Protein AF-A0A3A0EXE9-F1 (afdb_monomer_lite)

Structure (mmCIF, N/CA/C/O backbone):
data_AF-A0A3A0EXE9-F1
#
_entry.id   AF-A0A3A0EXE9-F1
#
loop_
_atom_site.group_PDB
_atom_site.id
_atom_site.type_symbol
_atom_site.label_atom_id
_atom_site.label_alt_id
_atom_site.label_comp_id
_atom_site.label_asym_id
_atom_site.label_entity_id
_atom_site.label_seq_id
_atom_site.pdbx_PDB_ins_code
_atom_site.Cartn_x
_atom_site.Cartn_y
_atom_site.Cartn_z
_atom_site.occupancy
_atom_site.B_iso_or_equiv
_atom_site.auth_seq_id
_atom_site.auth_comp_id
_atom_site.auth_asym_id
_atom_site.auth_atom_id
_atom_site.pdbx_PDB_model_num
ATOM 1 N N . MET A 1 1 ? 0.997 -23.458 -19.034 1.00 40.38 1 MET A N 1
ATOM 2 C CA . MET A 1 1 ? 0.888 -21.983 -18.994 1.00 40.38 1 MET A CA 1
ATOM 3 C C . MET A 1 1 ? 1.939 -21.492 -18.004 1.00 40.38 1 MET A C 1
ATOM 5 O O . MET A 1 1 ? 1.969 -22.035 -16.910 1.00 40.38 1 MET A O 1
ATOM 9 N N . SER A 1 2 ? 2.867 -20.613 -18.393 1.00 47.56 2 SER A N 1
ATOM 10 C CA . SER A 1 2 ? 3.931 -20.122 -17.496 1.00 47.56 2 SER A CA 1
ATOM 11 C C . SER A 1 2 ? 3.588 -18.716 -17.021 1.00 47.56 2 SER A C 1
ATOM 13 O O . SER A 1 2 ? 3.517 -17.821 -17.863 1.00 47.56 2 SER A O 1
ATOM 15 N N . ILE A 1 3 ? 3.400 -18.526 -15.716 1.00 55.25 3 ILE A N 1
ATOM 16 C CA . ILE A 1 3 ? 3.311 -17.189 -15.119 1.00 55.25 3 ILE A CA 1
ATOM 17 C C . ILE A 1 3 ? 4.727 -16.626 -15.053 1.00 55.25 3 ILE A C 1
ATOM 19 O 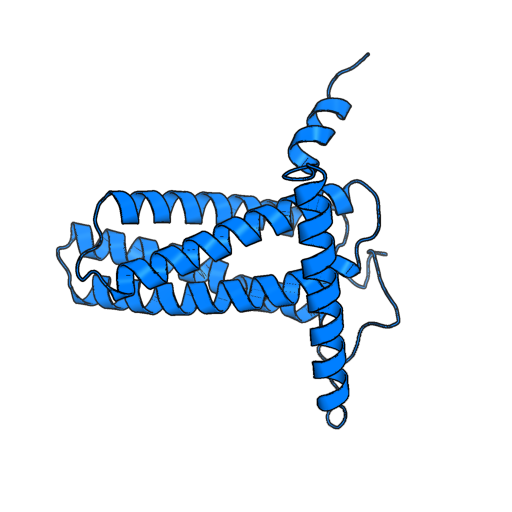O . ILE A 1 3 ? 5.671 -17.340 -14.689 1.00 55.25 3 ILE A O 1
ATOM 23 N N . ARG A 1 4 ? 4.881 -15.367 -15.453 1.00 64.25 4 ARG A N 1
ATOM 24 C CA . ARG A 1 4 ? 6.147 -14.648 -15.329 1.00 64.25 4 ARG A CA 1
ATOM 25 C C . ARG A 1 4 ? 6.123 -13.723 -14.115 1.00 64.25 4 ARG A C 1
ATOM 27 O O . ARG A 1 4 ? 5.045 -13.320 -13.679 1.00 64.25 4 ARG A O 1
ATOM 34 N N . LEU A 1 5 ? 7.289 -13.407 -13.558 1.00 63.41 5 LEU A N 1
ATOM 35 C CA . LEU A 1 5 ? 7.399 -12.577 -12.350 1.00 63.41 5 LEU A CA 1
ATOM 36 C C . LEU A 1 5 ? 6.781 -11.190 -12.544 1.00 63.41 5 LEU A C 1
ATOM 38 O O . LEU A 1 5 ? 6.085 -10.704 -11.654 1.00 63.41 5 LEU A O 1
ATOM 42 N N . GLU A 1 6 ? 6.940 -10.606 -13.731 1.00 64.50 6 GLU A N 1
ATOM 43 C CA . GLU A 1 6 ? 6.371 -9.308 -14.089 1.00 64.50 6 GLU A CA 1
ATOM 44 C C . GLU A 1 6 ? 4.828 -9.307 -14.114 1.00 64.50 6 GLU A C 1
ATOM 46 O O . GLU A 1 6 ? 4.193 -8.289 -13.846 1.00 64.50 6 GLU A O 1
ATOM 51 N N . GLU A 1 7 ? 4.203 -10.466 -14.346 1.00 73.31 7 GLU A N 1
ATOM 52 C CA . GLU A 1 7 ? 2.742 -10.634 -14.359 1.00 73.31 7 GLU A CA 1
ATOM 53 C C . GLU A 1 7 ? 2.168 -10.894 -12.953 1.00 73.31 7 GLU A C 1
ATOM 55 O O . GLU A 1 7 ? 0.962 -10.755 -12.735 1.00 73.31 7 GLU A O 1
ATOM 60 N N . MET A 1 8 ? 3.014 -11.233 -11.970 1.00 78.62 8 MET A N 1
ATOM 61 C CA . MET A 1 8 ? 2.568 -11.472 -10.593 1.00 78.62 8 MET A CA 1
ATOM 62 C C . MET A 1 8 ? 2.152 -10.183 -9.888 1.00 78.62 8 MET A C 1
ATOM 64 O O . MET A 1 8 ? 1.184 -10.194 -9.129 1.00 78.62 8 MET A O 1
ATOM 68 N N . HIS A 1 9 ? 2.855 -9.074 -10.131 1.00 88.50 9 HIS A N 1
ATOM 69 C CA . HIS A 1 9 ? 2.559 -7.812 -9.456 1.00 88.50 9 HIS A CA 1
ATOM 70 C C . HIS A 1 9 ? 1.138 -7.301 -9.763 1.00 88.50 9 HIS A C 1
ATOM 72 O O . HIS A 1 9 ? 0.381 -7.107 -8.809 1.00 88.50 9 HIS A O 1
ATOM 78 N N . PRO A 1 10 ? 0.694 -7.190 -11.036 1.00 85.75 10 PRO A N 1
ATOM 79 C CA . PRO A 1 10 ? -0.686 -6.817 -11.358 1.00 85.75 10 PRO A CA 1
ATOM 80 C C . PRO A 1 10 ? -1.747 -7.739 -10.743 1.00 85.75 10 PRO A C 1
ATOM 82 O O . PRO A 1 10 ? -2.833 -7.277 -10.405 1.00 85.75 10 PRO A O 1
ATOM 85 N N . ALA A 1 11 ? -1.458 -9.028 -10.547 1.00 87.81 11 ALA A N 1
ATOM 86 C CA . ALA A 1 11 ? -2.377 -9.927 -9.851 1.00 87.81 11 ALA A CA 1
ATOM 87 C C . ALA A 1 11 ? -2.429 -9.622 -8.342 1.00 87.81 11 ALA A C 1
ATOM 89 O O . ALA A 1 11 ? -3.508 -9.476 -7.768 1.00 87.81 11 ALA A O 1
ATOM 90 N N . LEU A 1 12 ? -1.265 -9.472 -7.704 1.00 91.00 12 LEU A N 1
ATOM 91 C CA . LEU A 1 12 ? -1.143 -9.327 -6.252 1.00 91.00 12 LEU A CA 1
ATOM 92 C C . LEU A 1 12 ? -1.600 -7.964 -5.725 1.00 91.00 12 LEU A C 1
ATOM 94 O O . LEU A 1 12 ? -2.080 -7.903 -4.594 1.00 91.00 12 LEU A O 1
ATOM 98 N N . VAL A 1 13 ? -1.522 -6.888 -6.517 1.00 93.44 13 VAL A N 1
ATOM 99 C CA . VAL A 1 13 ? -1.974 -5.547 -6.088 1.00 93.44 13 VAL A CA 1
ATOM 100 C C . VAL A 1 13 ? -3.469 -5.476 -5.774 1.00 93.44 13 VAL A C 1
ATOM 102 O O . VAL A 1 13 ? -3.882 -4.622 -4.993 1.00 93.44 13 VAL A O 1
ATOM 105 N N . HIS A 1 14 ? -4.288 -6.391 -6.301 1.00 93.50 14 HIS A N 1
ATOM 106 C CA . HIS A 1 14 ? -5.724 -6.424 -6.005 1.00 93.50 14 HIS A CA 1
ATOM 107 C C . HIS A 1 14 ? -6.006 -6.705 -4.525 1.00 93.50 14 HIS A C 1
ATOM 109 O O . HIS A 1 14 ? -6.986 -6.193 -3.985 1.00 93.50 14 HIS A O 1
ATOM 115 N N . LEU A 1 15 ? -5.134 -7.468 -3.852 1.00 93.81 15 LEU A N 1
ATOM 116 C CA . LEU A 1 15 ? -5.280 -7.778 -2.431 1.00 93.81 15 LEU A CA 1
ATOM 117 C C . LEU A 1 15 ? -5.260 -6.509 -1.564 1.00 93.81 15 LEU A C 1
ATOM 119 O O . LEU A 1 15 ? -6.270 -6.243 -0.912 1.00 93.81 15 LEU A O 1
ATOM 123 N N . PRO A 1 16 ? -4.186 -5.691 -1.546 1.00 95.50 16 PRO A N 1
ATOM 124 C CA . PRO A 1 16 ? -4.186 -4.463 -0.761 1.00 95.50 16 PRO A CA 1
ATOM 125 C C . PRO A 1 16 ? -5.206 -3.438 -1.275 1.00 95.50 16 PRO A C 1
ATOM 127 O O . PRO A 1 16 ? -5.834 -2.781 -0.447 1.00 95.50 16 PRO A O 1
ATOM 130 N N . ILE A 1 17 ? -5.427 -3.334 -2.596 1.00 96.38 17 ILE A N 1
ATOM 131 C CA . ILE A 1 17 ? -6.401 -2.394 -3.185 1.00 96.38 17 ILE A CA 1
ATOM 132 C C . ILE A 1 17 ? -7.823 -2.658 -2.679 1.00 96.38 17 ILE A C 1
ATOM 134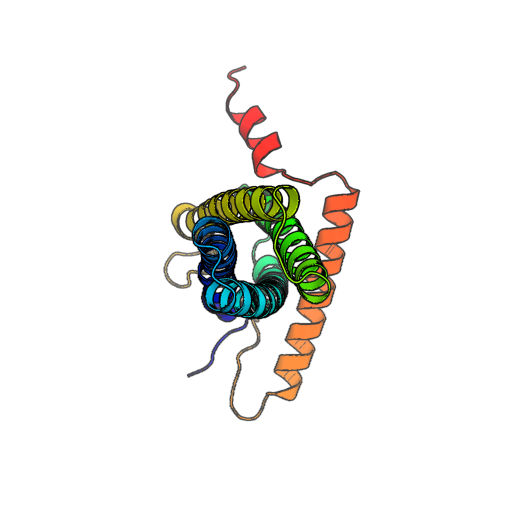 O O . ILE A 1 17 ? -8.540 -1.707 -2.381 1.00 96.38 17 ILE A O 1
ATOM 138 N N . ALA A 1 18 ? -8.232 -3.921 -2.549 1.00 97.31 18 ALA A N 1
ATOM 139 C CA . ALA A 1 18 ? -9.564 -4.262 -2.058 1.00 97.31 18 ALA A CA 1
ATOM 140 C C . ALA A 1 18 ? -9.630 -4.307 -0.523 1.00 97.31 18 ALA A C 1
ATOM 142 O O . ALA A 1 18 ? -10.546 -3.751 0.084 1.00 97.31 18 ALA A O 1
ATOM 143 N N . LEU A 1 19 ? -8.664 -4.970 0.120 1.00 98.00 19 LEU A N 1
ATOM 144 C CA . LEU A 1 19 ? -8.762 -5.303 1.541 1.00 98.00 19 LEU A CA 1
ATOM 145 C C . LEU A 1 19 ? -8.430 -4.136 2.465 1.00 98.00 19 LEU A C 1
ATOM 147 O O . LEU A 1 19 ? -9.009 -4.066 3.545 1.00 98.00 19 LEU A O 1
ATOM 151 N N . LEU A 1 20 ? -7.533 -3.220 2.082 1.00 98.06 20 LEU A N 1
ATOM 152 C CA . LEU A 1 20 ? -7.187 -2.088 2.945 1.00 98.06 20 LEU A CA 1
ATOM 153 C C . LEU A 1 20 ? -8.381 -1.126 3.106 1.00 98.06 20 LEU A C 1
ATOM 155 O O . LEU A 1 20 ? -8.757 -0.863 4.251 1.00 98.06 20 LEU A O 1
ATOM 159 N N . PRO A 1 21 ? -9.054 -0.663 2.029 1.00 98.31 21 PRO A N 1
ATOM 160 C CA . PRO A 1 21 ? -10.268 0.142 2.165 1.00 98.31 21 PRO A CA 1
ATOM 161 C C . PRO A 1 21 ? -11.396 -0.609 2.870 1.00 98.31 21 PRO A C 1
ATOM 163 O O . PRO A 1 21 ? -12.066 -0.031 3.722 1.00 98.31 21 PRO A O 1
ATOM 166 N N . PHE A 1 22 ? -11.575 -1.899 2.567 1.00 98.38 22 PHE A N 1
ATOM 167 C CA . PHE A 1 22 ? -12.580 -2.730 3.227 1.00 98.38 22 PHE A CA 1
ATOM 168 C C . PHE A 1 22 ? -12.346 -2.828 4.741 1.00 98.38 22 PHE A C 1
ATOM 170 O O . PHE A 1 22 ? -13.274 -2.626 5.520 1.00 98.38 22 PHE A O 1
ATOM 177 N N . ALA A 1 23 ? -11.107 -3.078 5.171 1.00 97.81 23 ALA A N 1
ATOM 178 C CA . ALA A 1 23 ? -10.751 -3.165 6.582 1.00 97.81 23 ALA A CA 1
ATOM 179 C C . ALA A 1 23 ? -11.028 -1.852 7.328 1.00 97.81 23 ALA A C 1
ATOM 181 O O . ALA A 1 23 ? -11.629 -1.866 8.402 1.00 97.81 23 ALA A O 1
ATOM 182 N N . VAL A 1 24 ? -10.638 -0.716 6.736 1.00 97.56 24 VAL A N 1
ATOM 183 C CA . VAL A 1 24 ? -10.891 0.616 7.307 1.00 97.56 24 VAL A CA 1
ATOM 184 C C . VAL A 1 24 ? -12.390 0.912 7.366 1.00 97.56 24 VAL A C 1
ATOM 186 O O . VAL A 1 24 ? -12.862 1.414 8.384 1.00 97.56 24 VAL A O 1
ATOM 189 N N . ALA A 1 25 ? -13.151 0.565 6.325 1.00 97.94 25 ALA A N 1
ATOM 190 C CA . ALA A 1 25 ? -14.601 0.746 6.292 1.00 97.94 25 ALA A CA 1
ATOM 191 C C . ALA A 1 25 ? -15.321 -0.119 7.339 1.00 97.94 25 ALA A C 1
ATOM 193 O O . ALA A 1 25 ? -16.228 0.368 8.010 1.00 97.94 25 ALA A O 1
ATOM 194 N N . ALA A 1 26 ? -14.900 -1.373 7.524 1.00 97.69 26 ALA A N 1
ATOM 195 C CA . ALA A 1 26 ? -15.439 -2.254 8.557 1.00 97.69 26 ALA A CA 1
ATOM 196 C C . ALA A 1 26 ? -15.156 -1.713 9.970 1.00 97.69 26 ALA A C 1
ATOM 198 O O . ALA A 1 26 ? -16.070 -1.649 10.790 1.00 97.69 26 ALA A O 1
ATOM 199 N N . ASP A 1 27 ? -13.932 -1.237 10.235 1.00 96.44 27 ASP A N 1
ATOM 200 C CA . ASP A 1 27 ? -13.581 -0.593 11.508 1.00 96.44 27 ASP A CA 1
ATOM 201 C C . ASP A 1 27 ? -14.378 0.711 11.738 1.00 96.44 27 ASP A C 1
ATOM 203 O O . ASP A 1 27 ? -14.831 0.961 12.856 1.00 96.44 27 ASP A O 1
ATOM 207 N N . TRP A 1 28 ? -14.603 1.521 10.693 1.00 96.44 28 TRP A N 1
ATOM 208 C CA . TRP A 1 28 ? -15.461 2.717 10.746 1.00 96.44 28 TRP A CA 1
ATOM 209 C C . TRP A 1 28 ? -16.915 2.368 11.079 1.00 96.44 28 TRP A C 1
ATOM 211 O O . TRP A 1 28 ? -17.504 2.951 11.988 1.00 96.44 28 TRP A O 1
ATOM 221 N N . LEU A 1 29 ? -17.503 1.407 10.363 1.00 97.06 29 LEU A N 1
ATOM 222 C CA . LEU A 1 29 ? -18.889 0.989 10.577 1.00 97.06 29 LEU A CA 1
ATOM 223 C C . LEU A 1 29 ? -19.078 0.344 11.951 1.00 97.06 29 LEU A C 1
ATOM 225 O O . LEU A 1 29 ? -20.057 0.649 12.627 1.00 97.06 29 LEU A O 1
ATOM 229 N N . GLY A 1 30 ? -18.129 -0.485 12.388 1.00 96.12 30 GLY A N 1
ATOM 230 C CA . GLY A 1 30 ? -18.129 -1.059 13.730 1.00 96.12 30 GLY A CA 1
ATOM 231 C C . GLY A 1 30 ? -17.953 -0.005 14.825 1.00 96.12 30 GLY A C 1
ATOM 232 O O . GLY A 1 30 ? -18.498 -0.142 15.917 1.00 96.12 30 GLY A O 1
ATOM 233 N N . ALA A 1 31 ? -17.234 1.092 14.564 1.00 93.56 31 ALA A N 1
ATOM 234 C CA . ALA A 1 31 ? -17.179 2.227 15.485 1.00 93.56 31 ALA A CA 1
ATOM 235 C C . ALA A 1 31 ? -18.536 2.948 15.592 1.00 93.56 31 ALA A C 1
ATOM 237 O O . ALA A 1 31 ? -18.998 3.176 16.704 1.00 93.56 31 ALA A O 1
ATOM 238 N N . ILE A 1 32 ? -19.189 3.245 14.462 1.00 95.69 32 ILE A N 1
ATOM 239 C CA . ILE A 1 32 ? -20.474 3.972 14.412 1.00 95.69 32 ILE A CA 1
ATOM 240 C C . ILE A 1 32 ? -21.626 3.152 15.005 1.00 95.69 32 ILE A C 1
ATOM 242 O O . ILE A 1 32 ? -22.475 3.700 15.700 1.00 95.69 32 ILE A O 1
ATOM 246 N N . ARG A 1 33 ? -21.673 1.849 14.713 1.00 95.50 33 ARG A N 1
ATOM 247 C CA . ARG A 1 33 ? -22.757 0.951 15.147 1.00 95.50 33 ARG A CA 1
ATOM 248 C C . ARG A 1 33 ? -22.527 0.317 16.518 1.00 95.50 33 ARG A C 1
ATOM 250 O O . ARG A 1 33 ? -23.376 -0.437 16.968 1.00 95.50 33 ARG A O 1
ATOM 257 N N . ASP A 1 34 ? -21.384 0.602 17.138 1.00 94.06 34 ASP A N 1
ATOM 258 C CA . ASP A 1 34 ? -20.867 -0.106 18.314 1.00 94.06 34 ASP A CA 1
ATOM 259 C C . ASP A 1 34 ? -20.909 -1.640 18.180 1.00 94.06 34 ASP A C 1
ATOM 261 O O . ASP A 1 34 ? -21.294 -2.363 19.091 1.00 94.06 34 ASP A O 1
ATOM 265 N N . ASP A 1 35 ? -20.507 -2.125 17.005 1.00 96.12 35 ASP A N 1
ATOM 266 C CA . ASP A 1 35 ? -20.578 -3.532 16.615 1.00 96.12 35 ASP A CA 1
ATOM 267 C C . ASP A 1 35 ? -19.182 -4.169 16.680 1.00 96.12 35 ASP A C 1
ATOM 269 O O . ASP A 1 35 ? -18.276 -3.839 15.900 1.00 96.12 35 ASP A O 1
ATOM 273 N N . ASP A 1 36 ? -19.001 -5.075 17.640 1.00 94.19 36 ASP A N 1
ATOM 274 C CA . ASP A 1 36 ? -17.730 -5.756 17.877 1.00 94.19 36 ASP A CA 1
ATOM 275 C C . ASP A 1 36 ? -17.411 -6.831 16.818 1.00 94.19 36 ASP A C 1
ATOM 277 O O . ASP A 1 36 ? -16.230 -7.080 16.552 1.00 94.19 36 ASP A O 1
ATOM 281 N N . GLU A 1 37 ? -18.411 -7.398 16.129 1.00 96.06 37 GLU A N 1
ATOM 282 C CA . GLU A 1 37 ? -18.186 -8.331 15.017 1.00 96.06 37 GLU A CA 1
ATOM 283 C C . GLU A 1 37 ? -17.610 -7.596 13.803 1.00 96.06 37 GLU A C 1
ATOM 285 O O . GLU A 1 37 ? -16.600 -8.024 13.234 1.00 96.06 37 GLU A O 1
ATOM 290 N N . LEU A 1 38 ? -18.167 -6.431 13.453 1.00 95.62 38 LEU A N 1
ATOM 291 C CA . LEU A 1 38 ? -17.625 -5.584 12.382 1.00 95.62 38 LEU A CA 1
ATOM 292 C C . LEU A 1 38 ? -16.181 -5.148 12.674 1.00 95.62 38 LEU A C 1
ATOM 294 O O . LEU A 1 38 ? -15.332 -5.164 11.777 1.00 95.62 38 LEU A O 1
ATOM 298 N N . ARG A 1 39 ? -15.864 -4.829 13.935 1.00 95.00 39 ARG A N 1
ATOM 299 C CA . ARG A 1 39 ? -14.489 -4.516 14.373 1.00 95.00 39 ARG A CA 1
ATOM 300 C C . ARG A 1 39 ? -13.559 -5.729 14.266 1.00 95.00 39 ARG A C 1
ATOM 302 O O . ARG A 1 39 ? -12.381 -5.572 13.930 1.00 95.00 39 ARG A O 1
ATOM 309 N N . ALA A 1 40 ? -14.048 -6.938 14.545 1.00 95.44 40 ALA A N 1
ATOM 310 C CA . ALA A 1 40 ? -13.276 -8.172 14.398 1.00 95.44 40 ALA A CA 1
ATOM 311 C C . ALA A 1 40 ? -12.989 -8.499 12.921 1.00 95.44 40 ALA A C 1
ATOM 313 O O . ALA A 1 40 ? -11.856 -8.862 12.572 1.00 95.44 40 ALA A O 1
ATOM 314 N N . VAL A 1 41 ? -13.976 -8.292 12.042 1.00 96.81 41 VAL A N 1
ATOM 315 C CA . VAL A 1 41 ? -13.815 -8.395 10.584 1.00 96.81 41 VAL A CA 1
ATOM 316 C C . VAL A 1 41 ? -12.785 -7.381 10.091 1.00 96.81 41 VAL A C 1
ATOM 318 O O . VAL A 1 41 ? -11.833 -7.775 9.416 1.00 96.81 41 VAL A O 1
ATOM 321 N N . GLY A 1 42 ? -12.903 -6.108 10.487 1.00 96.69 42 GLY A N 1
ATOM 322 C CA . GLY A 1 42 ? -11.950 -5.052 10.127 1.00 96.69 42 GLY A CA 1
ATOM 323 C C . GLY A 1 42 ? -10.517 -5.379 10.549 1.00 96.69 42 GLY A C 1
ATOM 324 O O . GLY A 1 42 ? -9.588 -5.301 9.742 1.00 96.69 42 GLY A O 1
ATOM 325 N N . ARG A 1 43 ? -10.330 -5.873 11.777 1.00 96.25 43 ARG A N 1
ATOM 326 C CA . ARG A 1 43 ? -9.019 -6.312 12.282 1.00 96.25 43 ARG A CA 1
ATOM 327 C C . ARG A 1 43 ? -8.415 -7.450 11.467 1.00 96.25 43 ARG A C 1
ATOM 329 O O . ARG A 1 43 ? -7.220 -7.420 11.165 1.00 96.25 43 ARG A O 1
ATOM 336 N N . THR A 1 44 ? -9.213 -8.462 11.141 1.00 96.75 44 THR A N 1
ATOM 337 C CA . THR A 1 44 ? -8.743 -9.612 10.359 1.00 96.75 44 THR A CA 1
ATOM 338 C C . THR A 1 44 ? -8.406 -9.181 8.938 1.00 96.75 44 THR A C 1
ATOM 340 O O . THR A 1 44 ? -7.309 -9.464 8.456 1.00 96.75 44 THR A O 1
ATOM 343 N N . ALA A 1 45 ? -9.288 -8.408 8.304 1.00 97.62 45 ALA A N 1
ATOM 344 C CA . ALA A 1 45 ? -9.069 -7.860 6.974 1.00 97.62 45 ALA A CA 1
ATOM 345 C C . ALA A 1 45 ? -7.807 -6.988 6.908 1.00 97.62 45 ALA A C 1
ATOM 347 O O . ALA A 1 45 ? -7.039 -7.127 5.963 1.00 97.62 45 ALA A O 1
ATOM 348 N N . MET A 1 46 ? -7.525 -6.166 7.928 1.00 98.06 46 MET A N 1
ATOM 349 C CA . MET A 1 46 ? -6.312 -5.338 7.979 1.00 98.06 46 MET A CA 1
ATOM 350 C C . MET A 1 46 ? -5.029 -6.184 7.982 1.00 98.06 46 MET A C 1
ATOM 352 O O . MET A 1 46 ? -4.055 -5.842 7.314 1.00 98.06 46 MET A O 1
ATOM 356 N N . ARG A 1 47 ? -5.018 -7.327 8.684 1.00 97.75 47 ARG A N 1
ATOM 357 C CA . ARG A 1 47 ? -3.870 -8.255 8.672 1.00 97.75 47 ARG A CA 1
ATOM 358 C C . ARG A 1 47 ? -3.653 -8.862 7.288 1.00 97.75 47 ARG A C 1
ATOM 360 O O . ARG A 1 47 ? -2.519 -8.907 6.814 1.00 97.75 47 ARG A O 1
ATOM 367 N N . VAL A 1 48 ? -4.732 -9.295 6.634 1.00 97.81 48 VAL A N 1
ATOM 368 C CA . VAL A 1 48 ? -4.659 -9.861 5.278 1.00 97.81 48 VAL A CA 1
ATOM 369 C C . VAL A 1 48 ? -4.263 -8.784 4.261 1.00 97.81 48 VAL A C 1
ATOM 371 O O . VAL A 1 48 ? -3.430 -9.044 3.397 1.00 97.81 48 VAL A O 1
ATOM 374 N N . ALA A 1 49 ? -4.772 -7.557 4.403 1.00 97.94 49 ALA A N 1
ATOM 375 C CA . ALA A 1 49 ? -4.385 -6.410 3.585 1.00 97.94 49 ALA A CA 1
ATOM 376 C C . ALA A 1 49 ? -2.886 -6.106 3.706 1.00 97.94 49 ALA A C 1
ATOM 378 O O . ALA A 1 49 ? -2.216 -5.931 2.691 1.00 97.94 49 ALA A O 1
ATOM 379 N N . ALA A 1 50 ? -2.344 -6.094 4.928 1.00 98.12 50 ALA A N 1
ATOM 380 C CA . ALA A 1 50 ? -0.922 -5.866 5.169 1.00 98.12 50 ALA A CA 1
ATOM 381 C C . ALA A 1 50 ? -0.047 -6.980 4.568 1.00 98.12 50 ALA A C 1
ATOM 383 O O . ALA A 1 50 ? 0.961 -6.688 3.927 1.00 98.12 50 ALA A O 1
ATOM 384 N N . ALA A 1 51 ? -0.455 -8.247 4.700 1.00 97.69 51 ALA A N 1
ATOM 385 C CA . ALA A 1 51 ? 0.231 -9.364 4.048 1.00 97.69 51 ALA A CA 1
ATOM 386 C C . ALA A 1 51 ? 0.200 -9.232 2.513 1.00 97.69 51 ALA A C 1
ATOM 388 O O . ALA A 1 51 ? 1.232 -9.361 1.856 1.00 97.69 51 ALA A O 1
ATOM 389 N N . GLY A 1 52 ? -0.962 -8.898 1.943 1.00 96.94 52 GLY A N 1
ATOM 390 C CA . GLY A 1 52 ? -1.117 -8.630 0.514 1.00 96.94 52 GLY A CA 1
ATOM 391 C C . GLY A 1 52 ? -0.252 -7.464 0.030 1.00 96.94 52 GLY A C 1
ATOM 392 O O . GLY A 1 52 ? 0.359 -7.563 -1.031 1.00 96.94 52 GLY A O 1
ATOM 393 N N . ALA A 1 53 ? -0.136 -6.391 0.819 1.00 97.31 53 ALA A N 1
ATOM 394 C CA . ALA A 1 53 ? 0.724 -5.249 0.514 1.00 97.31 53 ALA A CA 1
ATOM 395 C C . ALA A 1 53 ? 2.205 -5.646 0.437 1.00 97.31 53 ALA A C 1
ATOM 397 O O . ALA A 1 53 ? 2.889 -5.244 -0.497 1.00 97.31 53 ALA A O 1
ATOM 398 N N . VAL A 1 54 ? 2.690 -6.491 1.354 1.00 96.62 54 VAL A N 1
ATOM 399 C CA . VAL A 1 54 ? 4.072 -7.004 1.316 1.00 96.62 54 VAL A CA 1
ATOM 400 C C . VAL A 1 54 ? 4.321 -7.845 0.063 1.00 96.62 54 VAL A C 1
ATOM 402 O O . VAL A 1 54 ? 5.334 -7.657 -0.611 1.00 96.62 54 VAL A O 1
ATOM 405 N N . LEU A 1 55 ? 3.388 -8.735 -0.292 1.00 94.25 55 LEU A N 1
ATOM 406 C CA . LEU A 1 55 ? 3.493 -9.553 -1.507 1.00 94.25 55 LEU A CA 1
ATOM 407 C C . LEU A 1 55 ? 3.476 -8.692 -2.781 1.00 94.25 55 LEU A C 1
ATOM 409 O O . LEU A 1 55 ? 4.271 -8.909 -3.701 1.00 94.25 55 LEU A O 1
ATOM 413 N N . ALA A 1 56 ? 2.601 -7.686 -2.829 1.00 95.06 56 ALA A N 1
ATOM 414 C CA . ALA A 1 56 ? 2.526 -6.733 -3.930 1.00 95.06 56 ALA A CA 1
ATOM 415 C C . ALA A 1 56 ? 3.797 -5.873 -4.029 1.00 95.06 56 ALA A C 1
ATOM 417 O O . ALA A 1 56 ? 4.318 -5.686 -5.126 1.00 95.06 56 ALA A O 1
ATOM 418 N N . ALA A 1 57 ? 4.338 -5.400 -2.903 1.00 93.31 57 ALA A N 1
ATOM 419 C CA . ALA A 1 57 ? 5.578 -4.630 -2.864 1.00 93.31 57 ALA A CA 1
ATOM 420 C C . ALA A 1 57 ? 6.773 -5.461 -3.353 1.00 93.31 57 ALA A C 1
ATOM 422 O O . ALA A 1 57 ? 7.524 -4.999 -4.206 1.00 93.31 57 ALA A O 1
ATOM 423 N N . GLY A 1 58 ? 6.916 -6.703 -2.876 1.00 90.19 58 GLY A N 1
ATOM 424 C CA . GLY A 1 58 ? 7.997 -7.595 -3.302 1.00 90.19 58 GLY A CA 1
ATOM 425 C C . GLY A 1 58 ? 7.949 -7.900 -4.800 1.00 90.19 58 GLY A C 1
ATOM 426 O O . GLY A 1 58 ? 8.932 -7.695 -5.507 1.00 90.19 58 GLY A O 1
ATOM 427 N N . SER A 1 59 ? 6.784 -8.310 -5.308 1.00 89.19 59 SER A N 1
ATOM 428 C CA . SER A 1 59 ? 6.602 -8.548 -6.749 1.00 89.19 59 SER A CA 1
ATOM 429 C C . SER A 1 59 ? 6.776 -7.278 -7.593 1.00 89.19 59 SER A C 1
ATOM 431 O O . SER A 1 59 ? 7.302 -7.351 -8.700 1.00 89.19 59 SER A O 1
ATOM 433 N N . GLY A 1 60 ? 6.393 -6.108 -7.073 1.00 89.06 60 GLY A N 1
ATOM 434 C CA . GLY A 1 60 ? 6.554 -4.822 -7.756 1.00 89.06 60 GLY A CA 1
ATOM 435 C C . GLY A 1 60 ? 8.005 -4.358 -7.847 1.00 89.06 60 GLY A C 1
ATOM 436 O O . GLY A 1 60 ? 8.390 -3.771 -8.854 1.00 89.06 60 GLY A O 1
ATOM 437 N N . LEU A 1 61 ? 8.825 -4.653 -6.832 1.00 88.94 61 LEU A N 1
ATOM 438 C CA . LEU A 1 61 ? 10.268 -4.402 -6.880 1.00 88.94 61 LEU A CA 1
ATOM 439 C C . LEU A 1 61 ? 10.947 -5.241 -7.961 1.00 88.94 61 LEU A C 1
ATOM 441 O O . LEU A 1 61 ? 11.775 -4.709 -8.690 1.00 88.94 61 LEU A O 1
ATOM 445 N N . ILE A 1 62 ? 10.547 -6.507 -8.102 1.00 84.12 62 ILE A N 1
ATOM 446 C CA . ILE A 1 62 ? 11.054 -7.395 -9.156 1.00 84.12 62 ILE A CA 1
ATOM 447 C C . ILE A 1 62 ? 10.639 -6.870 -10.539 1.00 84.12 62 ILE A C 1
ATOM 449 O O . ILE A 1 62 ? 11.483 -6.694 -11.411 1.00 84.12 62 ILE A O 1
ATOM 453 N N . ALA A 1 63 ? 9.355 -6.551 -10.730 1.00 82.06 63 ALA A N 1
ATOM 454 C CA . ALA A 1 63 ? 8.849 -6.033 -12.004 1.00 82.06 63 ALA A CA 1
ATOM 455 C C . ALA A 1 63 ? 9.447 -4.660 -12.379 1.00 82.06 63 ALA A C 1
ATOM 457 O O . ALA A 1 63 ? 9.630 -4.348 -13.554 1.00 82.06 63 ALA A O 1
ATOM 458 N N . GLY A 1 64 ? 9.764 -3.824 -11.387 1.00 81.06 64 GLY A N 1
ATOM 459 C CA . GLY A 1 64 ? 10.304 -2.480 -11.599 1.00 81.06 64 GLY A CA 1
ATOM 460 C C . GLY A 1 64 ? 11.716 -2.443 -12.192 1.00 81.06 64 GLY A C 1
ATOM 461 O O . GLY A 1 64 ? 12.093 -1.434 -12.789 1.00 81.06 64 GLY A O 1
ATOM 462 N N . GLU A 1 65 ? 12.482 -3.530 -12.082 1.00 80.25 65 GLU A N 1
ATOM 463 C CA . GLU A 1 65 ? 13.821 -3.641 -12.681 1.00 80.25 65 GLU A CA 1
ATOM 464 C C . GLU A 1 65 ? 13.784 -3.700 -14.217 1.00 80.25 65 GLU A C 1
ATOM 466 O O . GLU A 1 65 ? 14.811 -3.540 -14.872 1.00 80.25 65 GLU A O 1
ATOM 471 N N . GLU A 1 66 ? 12.608 -3.888 -14.821 1.00 73.25 66 GLU A N 1
ATOM 472 C CA . GLU A 1 66 ? 12.467 -3.885 -16.277 1.00 73.25 66 GLU A CA 1
ATOM 473 C C . GLU A 1 66 ? 12.404 -2.471 -16.867 1.00 73.25 66 GLU A C 1
ATOM 475 O O . GLU A 1 66 ? 12.742 -2.283 -18.032 1.00 73.25 66 GLU A O 1
ATOM 480 N N . VAL A 1 67 ? 12.009 -1.461 -16.087 1.00 74.50 67 VAL A N 1
ATOM 481 C CA . VAL A 1 67 ? 11.830 -0.085 -16.574 1.00 74.50 67 VAL A CA 1
ATOM 482 C C . VAL A 1 67 ? 13.115 0.703 -16.360 1.00 74.50 67 VAL A C 1
ATOM 484 O O . VAL A 1 67 ? 13.411 1.121 -15.240 1.00 74.50 67 VAL A O 1
ATOM 487 N N . ASN A 1 68 ? 13.866 0.928 -17.438 1.00 69.00 68 ASN A N 1
ATOM 488 C CA . ASN A 1 68 ? 15.230 1.444 -17.332 1.00 69.00 68 ASN A CA 1
ATOM 489 C C . ASN A 1 68 ? 15.344 2.973 -17.440 1.00 69.00 68 ASN A C 1
ATOM 491 O O . ASN A 1 68 ? 16.168 3.548 -16.736 1.00 69.00 68 ASN A O 1
ATOM 495 N N . GLU A 1 69 ? 14.529 3.663 -18.252 1.00 72.56 69 GLU A N 1
ATOM 496 C CA . GLU A 1 69 ? 14.764 5.089 -18.551 1.00 72.56 69 GLU A CA 1
ATOM 497 C C . GLU A 1 69 ? 13.487 5.910 -18.828 1.00 72.56 69 GLU A C 1
ATOM 499 O O . GLU A 1 69 ? 12.398 5.377 -19.054 1.00 72.56 69 GLU A O 1
ATOM 504 N N . GLY A 1 70 ? 13.638 7.240 -18.811 1.00 78.25 70 GLY A N 1
ATOM 505 C CA . GLY A 1 70 ? 12.619 8.209 -19.225 1.00 78.25 70 GLY A CA 1
ATOM 506 C C . GLY A 1 70 ? 11.533 8.515 -18.186 1.00 78.25 70 GLY A C 1
ATOM 507 O O . GLY A 1 70 ? 11.627 8.166 -17.011 1.00 78.25 70 GLY A O 1
ATOM 508 N N . GLN A 1 71 ? 10.461 9.176 -18.635 1.00 80.94 71 GLN A N 1
ATOM 509 C CA . GLN A 1 71 ? 9.340 9.603 -17.781 1.00 80.94 71 GLN A CA 1
ATOM 510 C C . GLN A 1 71 ? 8.654 8.427 -17.059 1.00 80.94 71 GLN A C 1
ATOM 512 O O . GLN A 1 71 ? 8.170 8.577 -15.934 1.00 80.94 71 GLN A O 1
ATOM 517 N N . ALA A 1 72 ? 8.661 7.242 -17.679 1.00 82.50 72 ALA A N 1
ATOM 518 C CA . ALA A 1 72 ? 8.151 6.013 -17.083 1.00 82.50 72 ALA A CA 1
ATOM 519 C C . ALA A 1 72 ? 8.953 5.601 -15.836 1.00 82.50 72 ALA A C 1
ATOM 521 O O . ALA A 1 72 ? 8.355 5.168 -14.852 1.00 82.50 72 ALA A O 1
ATOM 522 N N . ARG A 1 73 ? 10.282 5.798 -15.831 1.00 85.50 73 ARG A N 1
ATOM 523 C CA . ARG A 1 73 ? 11.138 5.531 -14.664 1.00 85.50 73 ARG A CA 1
ATOM 524 C C . ARG A 1 73 ? 10.813 6.475 -13.512 1.00 85.50 73 ARG A C 1
ATOM 526 O O . ARG A 1 73 ? 10.619 6.010 -12.393 1.00 85.50 73 ARG A O 1
ATOM 533 N N . ASP A 1 74 ? 10.683 7.774 -13.771 1.00 88.00 74 ASP A N 1
ATOM 534 C CA . ASP A 1 74 ? 10.334 8.754 -12.731 1.00 88.00 74 ASP A CA 1
ATOM 535 C C . ASP A 1 74 ? 8.960 8.455 -12.102 1.00 88.00 74 ASP A C 1
ATOM 537 O O . ASP A 1 74 ? 8.776 8.543 -10.878 1.00 88.00 74 ASP A O 1
ATOM 541 N N . MET A 1 75 ? 7.987 8.054 -12.929 1.00 89.06 75 MET A N 1
ATOM 542 C CA . MET A 1 75 ? 6.669 7.638 -12.449 1.00 89.06 75 MET A CA 1
ATOM 543 C C . MET A 1 75 ? 6.737 6.339 -11.646 1.00 89.06 75 MET A C 1
ATOM 545 O O . MET A 1 75 ? 6.155 6.280 -10.562 1.00 89.06 75 MET A O 1
ATOM 549 N N . LEU A 1 76 ? 7.504 5.350 -12.112 1.00 90.75 76 LEU A N 1
ATOM 550 C CA . LEU A 1 76 ? 7.736 4.097 -11.397 1.00 90.75 76 LEU A CA 1
ATOM 551 C C . LEU A 1 76 ? 8.379 4.335 -10.033 1.00 90.75 76 LEU A C 1
ATOM 553 O O . LEU A 1 76 ? 7.904 3.798 -9.038 1.00 90.75 76 LEU A O 1
ATOM 557 N N . MET A 1 77 ? 9.429 5.151 -9.959 1.00 90.75 77 MET A N 1
ATOM 558 C CA . MET A 1 77 ? 10.109 5.452 -8.699 1.00 90.75 77 MET A CA 1
ATOM 559 C C . MET A 1 77 ? 9.161 6.113 -7.698 1.00 90.75 77 MET A C 1
ATOM 561 O O . MET A 1 77 ? 9.123 5.726 -6.531 1.00 90.75 77 MET A O 1
ATOM 565 N N . THR A 1 78 ? 8.347 7.063 -8.165 1.00 93.00 78 THR A N 1
ATOM 566 C CA . THR A 1 78 ? 7.322 7.719 -7.341 1.00 93.00 78 THR A CA 1
ATOM 567 C C . THR A 1 78 ? 6.287 6.702 -6.858 1.00 93.00 78 THR A C 1
ATOM 569 O O . THR A 1 78 ? 6.054 6.584 -5.660 1.00 93.00 78 THR A O 1
ATOM 572 N N . HIS A 1 79 ? 5.718 5.911 -7.768 1.00 94.81 79 HIS A N 1
ATOM 573 C CA . HIS A 1 79 ? 4.754 4.856 -7.454 1.00 94.81 79 HIS A CA 1
ATOM 574 C C . HIS A 1 79 ? 5.310 3.836 -6.447 1.00 94.81 79 HIS A C 1
ATOM 576 O O . HIS A 1 79 ? 4.658 3.521 -5.451 1.00 94.81 79 HIS A O 1
ATOM 582 N N . ARG A 1 80 ? 6.536 3.349 -6.661 1.00 94.69 80 ARG A N 1
ATOM 583 C CA . ARG A 1 80 ? 7.235 2.411 -5.773 1.00 94.69 80 ARG A CA 1
ATOM 584 C C . ARG A 1 80 ? 7.410 2.995 -4.374 1.00 94.69 80 ARG A C 1
ATOM 586 O O . ARG A 1 80 ? 7.061 2.340 -3.397 1.00 94.69 80 ARG A O 1
ATOM 593 N N . ASN A 1 81 ? 7.915 4.222 -4.269 1.00 94.88 81 ASN A N 1
ATOM 594 C CA . ASN A 1 81 ? 8.192 4.850 -2.979 1.00 94.88 81 ASN A CA 1
ATOM 595 C C . ASN A 1 81 ? 6.896 5.138 -2.198 1.00 94.88 81 ASN A C 1
ATOM 597 O O . ASN A 1 81 ? 6.836 4.899 -0.991 1.00 94.88 81 ASN A O 1
ATOM 601 N N . LEU A 1 82 ? 5.830 5.576 -2.878 1.00 95.50 82 LEU A N 1
ATOM 602 C CA . LEU A 1 82 ? 4.519 5.753 -2.246 1.00 95.50 82 LEU A CA 1
ATOM 603 C C . LEU A 1 82 ? 3.921 4.413 -1.795 1.00 95.50 82 LEU A C 1
ATOM 605 O O . LEU A 1 82 ? 3.386 4.331 -0.693 1.00 95.50 82 LEU A O 1
ATOM 609 N N . ASN A 1 83 ? 4.059 3.343 -2.584 1.00 96.69 83 ASN A N 1
ATOM 610 C CA . ASN A 1 83 ? 3.628 2.005 -2.166 1.00 96.69 83 ASN A CA 1
ATOM 611 C C . ASN A 1 83 ? 4.443 1.450 -0.993 1.00 96.69 83 ASN A C 1
ATOM 613 O O . ASN A 1 83 ? 3.881 0.752 -0.149 1.00 96.69 83 ASN A O 1
ATOM 617 N N . ALA A 1 84 ? 5.735 1.773 -0.894 1.00 95.88 84 ALA A N 1
ATOM 618 C CA . ALA A 1 84 ? 6.536 1.430 0.278 1.00 95.88 84 ALA A CA 1
ATOM 619 C C . ALA A 1 84 ? 5.982 2.117 1.539 1.00 95.88 84 ALA A C 1
ATOM 621 O O . ALA A 1 84 ? 5.821 1.463 2.570 1.00 95.88 84 ALA A O 1
ATOM 622 N N . ALA A 1 85 ? 5.598 3.396 1.438 1.00 96.31 85 ALA A N 1
ATOM 623 C CA . ALA A 1 85 ? 4.933 4.113 2.525 1.00 96.31 85 ALA A CA 1
ATOM 624 C C . ALA A 1 85 ? 3.575 3.482 2.886 1.00 96.31 85 ALA A C 1
ATOM 626 O O . ALA A 1 85 ? 3.344 3.183 4.054 1.00 96.31 85 ALA A O 1
ATOM 627 N N . VAL A 1 86 ? 2.717 3.186 1.899 1.00 97.81 86 VAL A N 1
ATOM 628 C CA . VAL A 1 86 ? 1.427 2.499 2.124 1.00 97.81 86 VAL A CA 1
ATOM 629 C C . VAL A 1 86 ? 1.629 1.145 2.808 1.00 97.81 86 VAL A C 1
ATOM 631 O O . VAL A 1 86 ? 0.918 0.827 3.758 1.00 97.81 86 VAL A O 1
ATOM 634 N N . THR A 1 87 ? 2.616 0.361 2.369 1.00 98.00 87 THR A N 1
ATOM 635 C CA . THR A 1 87 ? 2.926 -0.955 2.946 1.00 98.00 87 THR A CA 1
ATOM 636 C C . THR A 1 87 ? 3.383 -0.827 4.398 1.00 98.00 87 THR A C 1
ATOM 638 O O . THR A 1 87 ? 2.885 -1.545 5.265 1.00 98.00 87 THR A O 1
ATOM 641 N N . ALA A 1 88 ? 4.276 0.122 4.691 1.00 97.81 88 ALA A N 1
ATOM 642 C CA . ALA A 1 88 ? 4.719 0.401 6.054 1.00 97.81 88 ALA A CA 1
ATOM 643 C C . ALA A 1 88 ? 3.552 0.848 6.950 1.00 97.81 88 ALA A C 1
ATOM 645 O O . ALA A 1 88 ? 3.409 0.352 8.069 1.00 97.81 88 ALA A O 1
ATOM 646 N N . THR A 1 89 ? 2.675 1.724 6.449 1.00 97.44 89 THR A N 1
ATOM 647 C CA . THR A 1 89 ? 1.470 2.154 7.168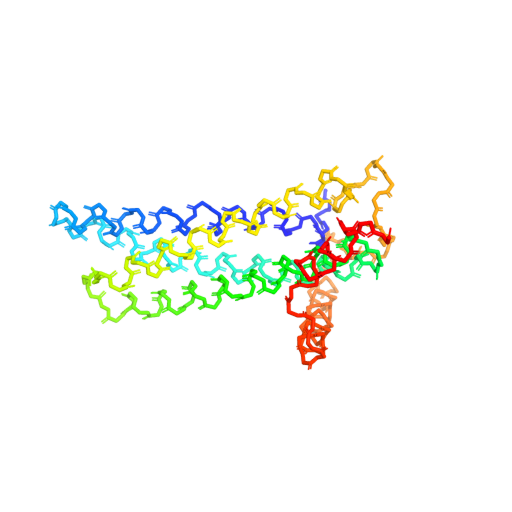 1.00 97.44 89 THR A CA 1
ATOM 648 C C . THR A 1 89 ? 0.517 0.987 7.417 1.00 97.44 89 THR A C 1
ATOM 650 O O . THR A 1 89 ? 0.057 0.827 8.544 1.00 97.44 89 THR A O 1
ATOM 653 N N . ALA A 1 90 ? 0.262 0.128 6.427 1.00 97.94 90 ALA A N 1
ATOM 654 C CA . ALA A 1 90 ? -0.597 -1.046 6.584 1.00 97.94 90 ALA A CA 1
ATOM 655 C C . ALA A 1 90 ? -0.050 -2.023 7.640 1.00 97.94 90 ALA A C 1
ATOM 657 O O . ALA A 1 90 ? -0.799 -2.498 8.493 1.00 97.94 90 ALA A O 1
ATOM 658 N N . LEU A 1 91 ? 1.264 -2.276 7.643 1.00 98.25 91 LEU A N 1
ATOM 659 C CA . LEU A 1 91 ? 1.924 -3.097 8.665 1.00 98.25 91 LEU A CA 1
ATOM 660 C C . LEU A 1 91 ? 1.813 -2.470 10.060 1.00 98.25 91 LEU A C 1
ATOM 662 O O . LEU A 1 91 ? 1.474 -3.161 11.023 1.00 98.25 91 LEU A O 1
ATOM 666 N N . ALA A 1 92 ? 2.048 -1.160 10.174 1.00 97.62 92 ALA A N 1
ATOM 667 C CA . ALA A 1 92 ? 1.895 -0.434 11.430 1.00 97.62 92 ALA A CA 1
ATOM 668 C C . ALA A 1 92 ? 0.446 -0.493 11.942 1.00 97.62 92 ALA A C 1
ATOM 670 O O . ALA A 1 92 ? 0.219 -0.769 13.119 1.00 97.62 92 ALA A O 1
ATOM 671 N N . MET A 1 93 ? -0.538 -0.320 11.058 1.00 97.31 93 MET A N 1
ATOM 672 C CA . MET A 1 93 ? -1.962 -0.415 11.380 1.00 97.31 93 MET A CA 1
ATOM 673 C C . MET A 1 93 ? -2.380 -1.829 11.798 1.00 97.31 93 MET A C 1
ATOM 675 O O . MET A 1 93 ? -3.077 -1.984 12.801 1.00 97.31 93 MET A O 1
ATOM 679 N N . ALA A 1 94 ? -1.924 -2.868 11.094 1.00 97.44 94 ALA A N 1
ATOM 680 C CA . ALA A 1 94 ? -2.179 -4.259 11.469 1.00 97.44 94 ALA A CA 1
ATOM 681 C C . ALA A 1 94 ? -1.579 -4.592 12.846 1.00 97.44 94 ALA A C 1
ATOM 683 O O . ALA A 1 94 ? -2.226 -5.232 13.680 1.00 97.44 94 ALA A O 1
ATOM 684 N N . SER A 1 95 ? -0.365 -4.101 13.108 1.00 96.88 95 SER A N 1
ATOM 685 C CA . SER A 1 95 ? 0.328 -4.216 14.393 1.00 96.88 95 SER A CA 1
ATOM 686 C C . SER A 1 95 ? -0.417 -3.469 15.509 1.00 96.88 95 SER A C 1
ATOM 688 O O . SER A 1 95 ? -0.589 -4.005 16.608 1.00 96.88 95 SER A O 1
ATOM 690 N N . TRP A 1 96 ? -0.923 -2.265 15.224 1.00 95.00 96 TRP A N 1
ATOM 691 C CA . TRP A 1 96 ? -1.747 -1.483 16.145 1.00 95.00 96 TRP A CA 1
ATOM 692 C C . TRP A 1 96 ? -3.050 -2.221 16.478 1.00 95.00 96 TRP A C 1
ATOM 694 O O . TRP A 1 96 ? -3.307 -2.499 17.648 1.00 95.00 96 TRP A O 1
ATOM 704 N N . ARG A 1 97 ? -3.840 -2.656 15.487 1.00 92.94 97 ARG A N 1
ATOM 705 C CA . ARG A 1 97 ? -5.090 -3.400 15.756 1.00 92.94 97 ARG A CA 1
ATOM 706 C C . ARG A 1 97 ? -4.870 -4.755 16.407 1.00 92.94 97 ARG A C 1
ATOM 708 O O . ARG A 1 97 ? -5.753 -5.247 17.105 1.00 92.94 97 ARG A O 1
ATOM 715 N N . GLY A 1 98 ? -3.692 -5.351 16.243 1.00 90.81 98 GLY A N 1
ATOM 716 C CA . GLY A 1 98 ? -3.303 -6.535 17.004 1.00 90.81 98 GLY A CA 1
ATOM 717 C C . GLY A 1 98 ? -3.265 -6.309 18.519 1.00 90.81 98 GLY A C 1
ATOM 718 O O . GLY A 1 98 ? -3.447 -7.268 19.258 1.00 90.81 98 GLY A O 1
ATOM 719 N N . ARG A 1 99 ? -3.074 -5.064 18.971 1.00 90.88 99 ARG A N 1
ATOM 720 C CA . ARG A 1 99 ? -2.942 -4.683 20.388 1.00 90.88 99 ARG A CA 1
ATOM 721 C C . ARG A 1 99 ? -4.119 -3.873 20.929 1.00 90.88 99 ARG A C 1
ATOM 723 O O . ARG A 1 99 ? -4.096 -3.469 22.086 1.00 90.88 99 ARG A O 1
ATOM 730 N N . THR A 1 100 ? -5.113 -3.565 20.104 1.00 88.56 100 THR A N 1
ATOM 731 C CA . THR A 1 100 ? -6.208 -2.672 20.490 1.00 88.56 100 THR A CA 1
ATOM 732 C C . THR A 1 100 ? -7.535 -3.254 20.057 1.00 88.56 100 THR A C 1
ATOM 734 O O . THR A 1 100 ? -7.691 -3.584 18.884 1.00 88.56 100 THR A O 1
ATOM 737 N N . GLU A 1 101 ? -8.499 -3.302 20.976 1.00 83.25 101 GLU A N 1
ATOM 738 C CA . GLU A 1 101 ? -9.819 -3.882 20.723 1.00 83.25 101 GLU A CA 1
ATOM 739 C C . GLU A 1 101 ? -10.717 -2.954 19.901 1.00 83.25 101 GLU A C 1
ATOM 741 O O . GLU A 1 101 ? -11.281 -3.350 18.876 1.00 83.25 101 GLU A O 1
ATOM 746 N N . ARG A 1 102 ? -10.733 -1.667 20.258 1.00 88.12 102 ARG A N 1
ATOM 747 C CA . ARG A 1 102 ? -11.565 -0.640 19.621 1.00 88.12 102 ARG A CA 1
ATOM 748 C C . ARG A 1 102 ? -10.710 0.386 18.865 1.00 88.12 102 ARG A C 1
ATOM 750 O O . ARG A 1 102 ? -9.798 0.958 19.462 1.00 88.12 102 ARG A O 1
ATOM 757 N N . PRO A 1 103 ? -10.965 0.631 17.570 1.00 88.06 103 PRO A N 1
ATOM 758 C CA . PRO A 1 103 ? -10.178 1.577 16.791 1.00 88.06 103 PRO A CA 1
ATOM 759 C C . PRO A 1 103 ? -10.511 3.017 17.211 1.00 88.06 103 PRO A C 1
ATOM 761 O O . PRO A 1 103 ? -11.666 3.430 17.170 1.00 88.06 103 PRO A O 1
ATOM 764 N N . GLY A 1 104 ? -9.502 3.787 17.623 1.00 92.38 104 GLY A N 1
ATOM 765 C CA . GLY A 1 104 ? -9.663 5.205 17.964 1.00 92.38 104 GLY A CA 1
ATOM 766 C C . GLY A 1 104 ? -9.628 6.127 16.739 1.00 92.38 104 GLY A C 1
ATOM 767 O O . GLY A 1 104 ? -9.205 5.723 15.655 1.00 92.38 104 GLY A O 1
ATOM 768 N N . ALA A 1 105 ? -9.992 7.400 16.922 1.00 93.88 105 ALA A N 1
ATOM 769 C CA . ALA A 1 105 ? -10.046 8.392 15.841 1.00 93.88 105 ALA A CA 1
ATOM 770 C C . ALA A 1 105 ? -8.725 8.525 15.059 1.00 93.88 105 ALA A C 1
ATOM 772 O O . ALA A 1 105 ? -8.744 8.612 13.835 1.00 93.88 105 ALA A O 1
ATOM 773 N N . LEU A 1 106 ? -7.574 8.468 15.742 1.00 94.75 106 LEU A N 1
ATOM 774 C CA . LEU A 1 106 ? -6.266 8.537 15.084 1.00 94.75 106 LEU A CA 1
ATOM 775 C C . LEU A 1 106 ? -6.011 7.332 14.162 1.00 94.75 106 LEU A C 1
ATOM 777 O O . LEU A 1 106 ? -5.472 7.506 13.071 1.00 94.75 106 LEU A O 1
ATOM 781 N N . TYR A 1 107 ? -6.429 6.126 14.558 1.00 95.31 107 TYR A N 1
ATOM 782 C CA . TYR A 1 107 ? -6.324 4.938 13.707 1.00 95.31 107 TYR A CA 1
ATOM 783 C C . TYR A 1 107 ? -7.214 5.079 12.467 1.00 95.31 107 TYR A C 1
ATOM 785 O O . TYR A 1 107 ? -6.765 4.835 11.349 1.00 95.31 107 TYR A O 1
ATOM 793 N N . LEU A 1 108 ? -8.457 5.529 12.658 1.00 95.44 108 LEU A N 1
ATOM 794 C CA . LEU A 1 108 ? -9.430 5.722 11.582 1.00 95.44 108 LEU A CA 1
ATOM 795 C C . LEU A 1 108 ? -8.977 6.807 10.590 1.00 95.44 108 LEU A C 1
ATOM 797 O O . LEU A 1 108 ? -9.090 6.609 9.380 1.00 95.44 108 LEU A O 1
ATOM 801 N N . ALA A 1 109 ? -8.407 7.908 11.087 1.00 96.19 109 ALA A N 1
ATOM 802 C CA . ALA A 1 109 ? -7.807 8.961 10.270 1.00 96.19 109 ALA A CA 1
ATOM 803 C C . ALA A 1 109 ? -6.569 8.463 9.506 1.00 96.19 109 ALA A C 1
ATOM 805 O O . ALA A 1 109 ? -6.442 8.717 8.309 1.00 96.19 109 ALA A O 1
ATOM 806 N N . SER A 1 110 ? -5.691 7.699 10.168 1.00 95.94 110 SER A N 1
ATOM 807 C CA . SER A 1 110 ? -4.524 7.078 9.522 1.00 95.94 110 SER A CA 1
ATOM 808 C C . SER A 1 110 ? -4.950 6.118 8.409 1.00 95.94 110 SER A C 1
ATOM 810 O O . SER A 1 110 ? -4.367 6.126 7.329 1.00 95.94 110 SER A O 1
ATOM 812 N N . GLY A 1 111 ? -6.010 5.338 8.645 1.00 96.50 111 GLY A N 1
ATOM 813 C CA . GLY A 1 111 ? -6.598 4.446 7.652 1.00 96.50 111 GLY A CA 1
ATOM 814 C C . GLY A 1 111 ? -7.165 5.189 6.452 1.00 96.50 111 GLY A C 1
ATOM 815 O O . GLY A 1 111 ? -6.867 4.824 5.319 1.00 96.50 111 GLY A O 1
ATOM 816 N N . ALA A 1 112 ? -7.915 6.269 6.676 1.00 97.62 112 ALA A N 1
ATOM 817 C CA . ALA A 1 112 ? -8.429 7.106 5.594 1.00 97.62 112 ALA A CA 1
ATOM 818 C C . ALA A 1 112 ? -7.294 7.722 4.754 1.00 97.62 112 ALA A C 1
ATOM 820 O O . ALA A 1 112 ? -7.345 7.686 3.523 1.00 97.62 112 ALA A O 1
ATOM 821 N N . ALA A 1 113 ? -6.236 8.219 5.403 1.00 97.69 113 ALA A N 1
ATOM 822 C CA . ALA A 1 113 ? -5.051 8.730 4.717 1.00 97.69 113 ALA A CA 1
ATOM 823 C C . ALA A 1 113 ? -4.339 7.635 3.900 1.00 97.69 113 ALA A C 1
ATOM 825 O O . ALA A 1 113 ? -3.981 7.866 2.745 1.00 97.69 113 ALA A O 1
ATOM 826 N N . ALA A 1 114 ? -4.189 6.429 4.461 1.00 97.50 114 ALA A N 1
ATOM 827 C CA . ALA A 1 114 ? -3.607 5.284 3.765 1.00 97.50 114 ALA A CA 1
ATOM 828 C C . ALA A 1 114 ? -4.437 4.866 2.540 1.00 97.50 114 ALA A C 1
ATOM 830 O O . ALA A 1 114 ? -3.864 4.610 1.485 1.00 97.50 114 ALA A O 1
ATOM 831 N N . VAL A 1 115 ? -5.773 4.857 2.646 1.00 98.31 115 VAL A N 1
ATOM 832 C CA . VAL A 1 115 ? -6.688 4.592 1.519 1.00 98.31 115 VAL A CA 1
ATOM 833 C C . VAL A 1 115 ? -6.547 5.656 0.430 1.00 98.31 115 VAL A C 1
ATOM 835 O O . VAL A 1 115 ? -6.456 5.312 -0.747 1.00 98.31 115 VAL A O 1
ATOM 838 N N . GLY A 1 116 ? -6.481 6.938 0.799 1.00 98.06 116 GLY A N 1
ATOM 839 C CA . GLY A 1 116 ? -6.268 8.025 -0.160 1.00 98.06 116 GLY A CA 1
ATOM 840 C C . GLY A 1 116 ? -4.932 7.897 -0.897 1.00 98.06 116 GLY A C 1
ATOM 841 O O . GLY A 1 116 ? -4.881 7.997 -2.125 1.00 98.06 116 GLY A O 1
ATOM 842 N N . LEU A 1 117 ? -3.857 7.601 -0.162 1.00 97.69 117 LEU A N 1
ATOM 843 C CA . LEU A 1 117 ? -2.531 7.389 -0.739 1.00 97.69 117 LEU A CA 1
ATOM 844 C C . LEU A 1 117 ? -2.487 6.152 -1.649 1.00 97.69 117 LEU A C 1
ATOM 846 O O . LEU A 1 117 ? -1.919 6.215 -2.741 1.00 97.69 117 LEU A O 1
ATOM 850 N N . LEU A 1 118 ? -3.130 5.057 -1.231 1.00 97.94 118 LEU A N 1
ATOM 851 C CA . LEU A 1 118 ? -3.305 3.839 -2.022 1.00 97.94 118 LEU A CA 1
ATOM 852 C C . LEU A 1 118 ? -4.058 4.123 -3.331 1.00 97.94 118 LEU A C 1
ATOM 854 O O . LEU A 1 118 ? -3.636 3.673 -4.394 1.00 97.94 118 LEU A O 1
ATOM 858 N N . GLY A 1 119 ? -5.131 4.915 -3.280 1.00 97.88 119 GLY A N 1
ATOM 859 C CA . GLY A 1 119 ? -5.874 5.330 -4.471 1.00 97.88 119 GLY A CA 1
ATOM 860 C C . GLY A 1 119 ? -5.015 6.142 -5.443 1.00 97.88 119 GLY A C 1
ATOM 861 O O . GLY A 1 119 ? -5.011 5.877 -6.646 1.00 97.88 119 GLY A O 1
ATOM 862 N N . TYR A 1 120 ? -4.223 7.088 -4.932 1.00 97.12 120 TYR A N 1
ATOM 863 C CA . TYR A 1 120 ? -3.329 7.890 -5.766 1.00 97.12 120 TYR A CA 1
ATOM 864 C C . TYR A 1 120 ? -2.218 7.055 -6.417 1.00 97.12 120 TYR A C 1
ATOM 866 O O . TYR A 1 120 ? -1.957 7.186 -7.615 1.00 97.12 120 TYR A O 1
ATOM 874 N N . THR A 1 121 ? -1.580 6.154 -5.665 1.00 95.44 121 THR A N 1
ATOM 875 C CA . THR A 1 121 ? -0.550 5.284 -6.246 1.00 95.44 121 THR A CA 1
ATOM 876 C C . THR A 1 121 ? -1.148 4.260 -7.220 1.00 95.44 121 THR A C 1
ATOM 878 O O . THR A 1 121 ? -0.542 3.999 -8.258 1.00 95.44 121 THR A O 1
ATOM 881 N N . ALA A 1 122 ? -2.371 3.764 -6.989 1.00 95.06 122 ALA A N 1
ATOM 882 C CA . ALA A 1 122 ? -3.095 2.935 -7.957 1.00 95.06 122 ALA A CA 1
ATOM 883 C C . ALA A 1 122 ? -3.375 3.691 -9.269 1.00 95.06 122 ALA A C 1
ATOM 885 O O . ALA A 1 122 ? -3.187 3.133 -10.351 1.00 95.06 122 ALA A O 1
ATOM 886 N N . TYR A 1 123 ? -3.728 4.980 -9.193 1.00 94.94 123 TYR A N 1
ATOM 887 C CA . TYR A 1 123 ? -3.837 5.844 -10.372 1.00 94.94 123 TYR A CA 1
ATOM 888 C C . TYR A 1 123 ? -2.505 5.957 -11.133 1.00 94.94 123 TYR A C 1
ATOM 890 O O . TYR A 1 123 ? -2.498 5.801 -12.355 1.00 94.94 123 TYR A O 1
ATOM 898 N N . LEU A 1 124 ? -1.376 6.163 -10.439 1.00 92.62 124 LEU A N 1
ATOM 899 C CA . LEU A 1 124 ? -0.051 6.167 -11.079 1.00 92.62 124 LEU A CA 1
ATOM 900 C C . LEU A 1 124 ? 0.263 4.820 -11.747 1.00 92.62 124 LEU A C 1
ATOM 902 O O . LEU A 1 124 ? 0.748 4.804 -12.875 1.00 92.62 124 LEU A O 1
ATOM 906 N N . GLY A 1 125 ? -0.066 3.702 -11.092 1.00 91.19 125 GLY A N 1
ATOM 907 C CA . GLY A 1 125 ? 0.073 2.354 -11.651 1.00 91.19 125 GLY A CA 1
ATOM 908 C C . GLY A 1 125 ? -0.712 2.182 -12.951 1.00 91.19 125 GLY A C 1
ATOM 909 O O . GLY A 1 125 ? -0.145 1.812 -13.978 1.00 91.19 125 GLY A O 1
ATOM 910 N N . GLY A 1 126 ? -1.996 2.549 -12.946 1.00 90.25 126 GLY A N 1
ATOM 911 C CA . GLY A 1 126 ? -2.834 2.526 -14.147 1.00 90.25 126 GLY A CA 1
ATOM 912 C C . GLY A 1 126 ? -2.310 3.443 -15.255 1.00 90.25 126 GLY A C 1
ATOM 913 O O . GLY A 1 126 ? -2.348 3.080 -16.430 1.00 90.25 126 GLY A O 1
ATOM 914 N N . LYS A 1 127 ? -1.753 4.604 -14.891 1.00 89.50 127 LYS A N 1
ATOM 915 C CA . LYS A 1 127 ? -1.117 5.529 -15.833 1.00 89.50 127 LYS A CA 1
ATOM 916 C C . LYS A 1 127 ? 0.134 4.932 -16.479 1.00 89.50 127 LYS A C 1
ATOM 918 O O . LYS A 1 127 ? 0.322 5.097 -17.676 1.00 89.50 127 LYS A O 1
ATOM 923 N N . MET A 1 128 ? 0.959 4.203 -15.724 1.00 87.69 128 MET A N 1
ATOM 924 C CA . MET A 1 128 ? 2.146 3.524 -16.266 1.00 87.69 128 MET A CA 1
ATOM 925 C C . MET A 1 128 ? 1.771 2.460 -17.295 1.00 87.69 128 MET A C 1
ATOM 927 O O . MET A 1 128 ? 2.406 2.368 -18.345 1.00 87.69 128 MET A O 1
ATOM 931 N N . VAL A 1 129 ? 0.717 1.692 -17.017 1.00 86.81 129 VAL A N 1
ATOM 932 C CA . VAL A 1 129 ? 0.210 0.672 -17.942 1.00 86.81 129 VAL A CA 1
ATOM 933 C C . VAL A 1 129 ? -0.372 1.323 -19.199 1.00 86.81 129 VAL A C 1
ATOM 935 O O . VAL A 1 129 ? -0.028 0.928 -20.309 1.00 86.81 129 VAL A O 1
ATOM 938 N N . ARG A 1 130 ? -1.229 2.339 -19.038 1.00 84.06 130 ARG A N 1
ATOM 939 C CA . ARG A 1 130 ? -1.958 2.968 -20.150 1.00 84.06 130 ARG A CA 1
ATOM 940 C C . ARG A 1 130 ? -1.079 3.862 -21.028 1.00 84.06 130 ARG A C 1
ATOM 942 O O . ARG A 1 130 ? -1.162 3.763 -22.245 1.00 84.06 130 ARG A O 1
ATOM 949 N N . ASP A 1 131 ? -0.272 4.730 -20.420 1.00 82.69 131 ASP A N 1
ATOM 950 C CA . ASP A 1 131 ? 0.438 5.802 -21.133 1.00 82.69 131 ASP A CA 1
ATOM 951 C C . ASP A 1 131 ? 1.868 5.383 -21.531 1.00 82.69 131 ASP A C 1
ATOM 953 O O . ASP A 1 131 ? 2.443 5.961 -22.450 1.00 82.69 131 ASP A O 1
ATOM 957 N N . HIS A 1 132 ? 2.449 4.374 -20.865 1.00 79.12 132 HIS A N 1
ATOM 958 C CA . HIS A 1 132 ? 3.829 3.924 -21.110 1.00 79.12 132 HIS A CA 1
ATOM 959 C C . HIS A 1 132 ? 3.972 2.417 -21.382 1.00 79.12 132 HIS A C 1
ATOM 961 O O . HIS A 1 132 ? 5.092 1.936 -21.549 1.00 79.12 132 HIS A O 1
ATOM 967 N N . 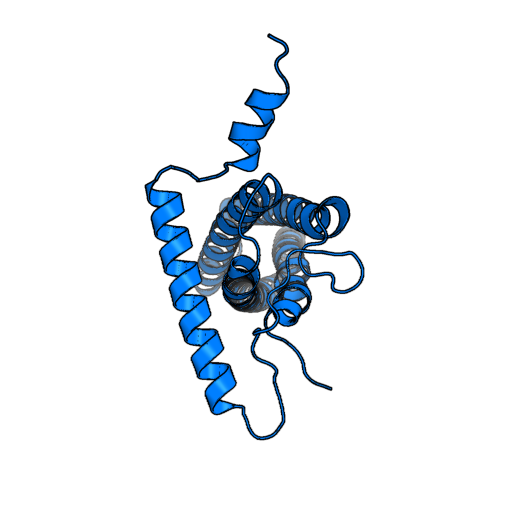GLY A 1 133 ? 2.872 1.656 -21.420 1.00 75.12 133 GLY A N 1
ATOM 968 C CA . GLY A 1 133 ? 2.897 0.228 -21.754 1.00 75.12 133 GLY A CA 1
ATOM 969 C C . GLY A 1 133 ? 3.670 -0.646 -20.762 1.00 75.12 133 GLY A C 1
ATOM 970 O O . GLY A 1 133 ? 4.097 -1.745 -21.121 1.00 75.12 133 GLY A O 1
ATOM 971 N N . VAL A 1 134 ? 3.880 -0.178 -19.526 1.00 75.50 134 VAL A N 1
ATOM 972 C CA . VAL A 1 134 ? 4.564 -0.964 -18.488 1.00 75.50 134 VAL A CA 1
ATOM 973 C C . VAL A 1 134 ? 3.765 -2.245 -18.233 1.00 75.50 134 VAL A C 1
ATOM 975 O O . VAL A 1 134 ? 2.552 -2.187 -18.039 1.00 75.50 134 VAL A O 1
ATOM 978 N N . ALA A 1 135 ? 4.447 -3.394 -18.247 1.00 65.81 135 ALA A N 1
ATOM 979 C CA . ALA A 1 135 ? 3.864 -4.731 -18.089 1.00 65.81 135 ALA A CA 1
ATOM 980 C C . ALA A 1 135 ? 2.896 -5.191 -19.211 1.00 65.81 135 ALA A C 1
ATOM 982 O O . ALA A 1 135 ? 2.111 -6.117 -19.004 1.00 65.81 135 ALA A O 1
ATOM 983 N N . VAL A 1 136 ? 2.959 -4.604 -20.420 1.00 66.69 136 VAL A N 1
ATOM 984 C CA . VAL A 1 136 ? 2.113 -4.991 -21.570 1.00 66.69 136 VAL A CA 1
ATOM 985 C C . VAL A 1 136 ? 2.957 -5.491 -22.755 1.00 66.69 136 VAL A C 1
ATOM 987 O O . VAL A 1 136 ? 3.662 -4.728 -23.410 1.00 66.69 136 VAL A O 1
ATOM 990 N N . LYS A 1 137 ? 2.850 -6.791 -23.078 1.00 55.66 137 LYS A N 1
ATOM 991 C CA . LYS A 1 137 ? 3.591 -7.456 -24.178 1.00 55.66 137 LYS A CA 1
ATOM 992 C C . LYS A 1 137 ? 3.281 -6.959 -25.609 1.00 55.66 137 LYS A C 1
ATOM 994 O O . LYS A 1 137 ? 4.230 -6.883 -26.383 1.00 55.66 137 LYS A O 1
ATOM 999 N N . PRO A 1 138 ? 2.030 -6.656 -26.028 1.00 46.56 138 PRO A N 1
ATOM 1000 C CA . PRO A 1 138 ? 1.752 -6.446 -27.458 1.00 46.56 138 PRO A CA 1
ATOM 1001 C C . PRO A 1 138 ? 2.034 -5.040 -28.018 1.00 46.56 138 PRO A C 1
ATOM 1003 O O . PRO A 1 138 ? 1.870 -4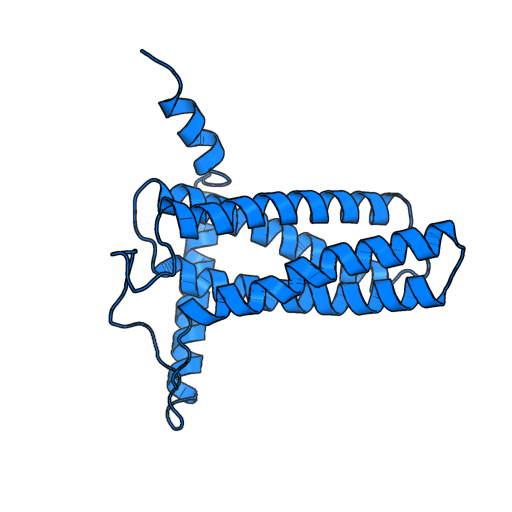.852 -29.217 1.00 46.56 138 PRO A O 1
ATOM 1006 N N . ALA A 1 139 ? 2.424 -4.054 -27.200 1.00 39.06 139 ALA A N 1
ATOM 1007 C CA . ALA A 1 139 ? 2.473 -2.643 -27.621 1.00 39.06 139 ALA A CA 1
ATOM 1008 C C . ALA A 1 139 ? 3.887 -2.028 -27.712 1.00 39.06 139 ALA A C 1
ATOM 1010 O O . ALA A 1 139 ? 4.010 -0.817 -27.853 1.00 39.06 139 ALA A O 1
ATOM 1011 N N . GLY A 1 140 ? 4.958 -2.828 -27.617 1.00 42.31 140 GLY A N 1
ATOM 1012 C CA . GLY A 1 140 ? 6.332 -2.299 -27.584 1.00 42.31 140 GLY A CA 1
ATOM 1013 C C . GLY A 1 140 ? 6.736 -1.687 -26.234 1.00 42.31 140 GLY A C 1
ATOM 1014 O O . GLY A 1 140 ? 7.596 -0.812 -26.191 1.00 42.31 140 GLY A O 1
ATOM 1015 N N . GLY A 1 141 ? 6.110 -2.132 -25.138 1.00 51.25 141 GLY A N 1
ATOM 1016 C CA . GLY A 1 141 ? 6.484 -1.748 -23.775 1.00 51.25 141 GLY A CA 1
ATOM 1017 C C . GLY A 1 141 ? 7.897 -2.205 -23.396 1.00 51.25 141 GLY A C 1
ATOM 1018 O O . GLY A 1 141 ? 8.473 -3.091 -24.033 1.00 51.25 141 GLY A O 1
ATOM 1019 N N . VAL A 1 142 ? 8.464 -1.593 -22.351 1.00 52.22 142 VAL A N 1
ATOM 1020 C CA . VAL A 1 142 ? 9.813 -1.917 -21.862 1.00 52.22 142 VAL A CA 1
ATOM 1021 C C . VAL A 1 142 ? 9.864 -3.397 -21.465 1.00 52.22 142 VAL A C 1
ATOM 1023 O O . VAL A 1 142 ? 9.112 -3.829 -20.596 1.00 52.22 142 VAL A O 1
ATOM 1026 N N . TYR A 1 143 ? 10.699 -4.182 -22.153 1.00 54.53 143 TYR A N 1
ATOM 1027 C CA . TYR A 1 143 ? 10.697 -5.644 -22.088 1.00 54.53 143 TYR A CA 1
ATOM 1028 C C . TYR A 1 143 ? 12.109 -6.208 -21.936 1.00 54.53 143 TYR A C 1
ATOM 1030 O O . TYR A 1 143 ? 13.003 -5.850 -22.707 1.00 54.53 143 TYR A O 1
ATOM 1038 N N . ARG A 1 144 ? 12.294 -7.177 -21.026 1.00 51.41 144 ARG A N 1
ATOM 1039 C CA . ARG A 1 144 ? 13.491 -8.027 -20.995 1.00 51.41 144 ARG A CA 1
ATOM 1040 C C . ARG A 1 144 ? 13.161 -9.446 -21.490 1.00 51.41 144 ARG A C 1
ATOM 1042 O O . ARG A 1 144 ? 12.378 -10.158 -20.866 1.00 51.41 144 ARG A O 1
ATOM 1049 N N . PRO A 1 145 ? 13.814 -9.945 -22.558 1.00 50.75 145 PRO A N 1
ATOM 1050 C CA . PRO A 1 145 ? 13.637 -11.320 -23.043 1.00 50.75 145 PRO A CA 1
ATOM 1051 C C . PRO A 1 145 ? 13.978 -12.425 -22.029 1.00 50.75 145 PRO A C 1
ATOM 1053 O O . PRO A 1 145 ? 13.551 -13.565 -22.212 1.00 50.75 145 PRO A O 1
ATOM 1056 N N . ALA A 1 146 ? 14.738 -12.088 -20.983 1.00 54.53 146 ALA A N 1
ATOM 1057 C CA . ALA A 1 146 ? 15.326 -13.011 -20.015 1.00 54.53 146 ALA A CA 1
ATOM 1058 C C . ALA A 1 146 ? 14.534 -13.164 -18.698 1.00 54.53 146 ALA A C 1
ATOM 1060 O O . ALA A 1 146 ? 15.056 -13.773 -17.768 1.00 54.53 146 ALA A O 1
ATOM 1061 N N . ALA A 1 147 ? 13.311 -12.627 -18.596 1.00 54.81 147 ALA A N 1
ATOM 1062 C CA . ALA A 1 147 ? 12.503 -12.755 -17.382 1.00 54.81 147 ALA A CA 1
ATOM 1063 C C . ALA A 1 147 ? 12.245 -14.244 -17.023 1.00 54.81 147 ALA A C 1
ATOM 1065 O O . ALA A 1 147 ? 11.819 -15.015 -17.901 1.00 54.81 147 ALA A O 1
ATOM 1066 N N . PRO A 1 148 ? 12.497 -14.677 -15.769 1.00 54.56 148 PRO A N 1
ATOM 1067 C CA . PRO A 1 148 ? 12.326 -16.068 -15.353 1.00 54.56 148 PRO A CA 1
ATOM 1068 C C . PRO A 1 148 ? 10.871 -16.527 -15.516 1.00 54.56 148 PRO A C 1
ATOM 1070 O O . PRO A 1 148 ? 9.930 -15.871 -15.067 1.00 54.56 148 PRO A O 1
ATOM 1073 N N . LYS A 1 149 ? 10.668 -17.683 -16.155 1.00 57.44 149 LYS A N 1
ATOM 1074 C CA . LYS A 1 149 ? 9.339 -18.276 -16.371 1.00 57.44 149 LYS A CA 1
ATOM 1075 C C . LYS A 1 149 ? 9.111 -19.393 -15.359 1.00 57.44 149 LYS A C 1
ATOM 1077 O O . LYS A 1 149 ? 9.950 -20.279 -15.250 1.00 57.44 149 LYS A O 1
ATOM 1082 N N . MET A 1 150 ? 7.954 -19.431 -14.693 1.00 48.62 150 MET A N 1
ATOM 1083 C CA . MET A 1 150 ? 7.570 -20.632 -13.944 1.00 48.62 150 MET A CA 1
ATOM 1084 C C . MET A 1 150 ? 7.206 -21.761 -14.923 1.00 48.62 150 MET A C 1
ATOM 1086 O O . MET A 1 150 ? 6.166 -21.709 -15.588 1.00 48.62 150 MET A O 1
ATOM 1090 N N . ARG A 1 151 ? 8.052 -22.793 -15.015 1.00 57.31 151 ARG A N 1
ATOM 1091 C CA . ARG A 1 151 ? 7.732 -24.099 -15.618 1.00 57.31 151 ARG A CA 1
ATOM 1092 C C . ARG A 1 151 ? 7.721 -25.175 -14.531 1.00 57.31 151 ARG A C 1
ATOM 1094 O O . ARG A 1 151 ? 8.519 -25.131 -13.597 1.00 57.31 151 ARG A O 1
ATOM 1101 N N . ALA A 1 152 ? 6.819 -26.151 -14.651 1.00 51.47 152 ALA A N 1
ATOM 1102 C CA . ALA A 1 152 ? 6.796 -27.310 -13.761 1.00 51.47 152 ALA A CA 1
ATOM 1103 C C . ALA A 1 152 ? 8.117 -28.091 -13.924 1.00 51.47 152 ALA A C 1
ATOM 1105 O O . ALA A 1 152 ? 8.362 -28.647 -14.991 1.00 51.47 152 ALA A O 1
ATOM 1106 N N . GLY A 1 153 ? 8.981 -28.051 -12.903 1.00 58.72 153 GLY A N 1
ATOM 1107 C CA . GLY A 1 153 ? 10.334 -28.635 -12.908 1.00 58.72 153 GLY A CA 1
ATOM 1108 C C . GLY A 1 153 ? 11.468 -27.653 -12.572 1.00 58.72 153 GLY A C 1
ATOM 1109 O O . GLY A 1 153 ? 12.533 -28.087 -12.153 1.00 58.72 153 GLY A O 1
ATOM 1110 N N . GLU A 1 154 ? 11.233 -26.338 -12.668 1.00 66.12 154 GLU A N 1
ATOM 1111 C CA . GLU A 1 154 ? 12.255 -25.283 -12.481 1.00 66.12 154 GLU A CA 1
ATOM 1112 C C . GLU A 1 154 ? 11.936 -24.351 -11.292 1.00 66.12 154 GLU A C 1
ATOM 1114 O O . GLU A 1 154 ? 12.332 -23.189 -11.250 1.00 66.12 154 GLU A O 1
ATOM 1119 N N . LEU A 1 155 ? 11.197 -24.852 -10.295 1.00 69.56 155 LEU A N 1
ATOM 1120 C CA . LEU A 1 155 ? 10.766 -24.057 -9.134 1.00 69.56 155 LEU A CA 1
ATOM 1121 C C . LEU A 1 155 ? 11.952 -23.465 -8.354 1.00 69.56 155 LEU A C 1
ATOM 1123 O O . LEU A 1 155 ? 11.892 -22.314 -7.934 1.00 69.56 155 LEU A O 1
ATOM 1127 N N . GLY A 1 156 ? 13.042 -24.220 -8.188 1.00 71.69 156 GLY A N 1
ATOM 1128 C CA . GLY A 1 156 ? 14.215 -23.760 -7.437 1.00 71.69 156 GLY A CA 1
ATOM 1129 C C . GLY A 1 156 ? 14.913 -22.557 -8.081 1.00 71.69 156 GLY A C 1
ATOM 1130 O O . GLY A 1 156 ? 15.156 -21.556 -7.410 1.00 71.69 156 GLY A O 1
ATOM 1131 N N . SER A 1 157 ? 15.188 -22.619 -9.387 1.00 72.88 157 SER A N 1
ATOM 1132 C CA . SER A 1 157 ? 15.828 -21.519 -10.123 1.00 72.88 157 SER A CA 1
ATOM 1133 C C . SER A 1 157 ? 14.932 -20.284 -10.199 1.00 72.88 157 SER A C 1
ATOM 1135 O O . SER A 1 157 ? 15.430 -19.164 -10.111 1.00 72.88 157 SER A O 1
ATOM 1137 N N . PHE A 1 158 ? 13.614 -20.482 -10.276 1.00 72.62 158 PHE A N 1
ATOM 1138 C CA . PHE A 1 158 ? 12.636 -19.405 -10.191 1.00 72.62 158 PHE A CA 1
ATOM 1139 C C . PHE A 1 158 ? 12.715 -18.640 -8.861 1.00 72.62 158 PHE A C 1
ATOM 1141 O O . PHE A 1 158 ? 12.827 -17.415 -8.869 1.00 72.62 158 PHE A O 1
ATOM 1148 N N . PHE A 1 159 ? 12.698 -19.341 -7.720 1.00 79.19 159 PHE A N 1
ATOM 1149 C CA . PHE A 1 159 ? 12.776 -18.691 -6.405 1.00 79.19 159 PHE A CA 1
ATOM 1150 C C . PHE A 1 159 ? 14.116 -17.987 -6.180 1.00 79.19 159 PHE A C 1
ATOM 1152 O O . PHE A 1 159 ? 14.139 -16.891 -5.623 1.00 79.19 159 PHE A O 1
ATOM 1159 N N . VAL A 1 160 ? 15.223 -18.581 -6.636 1.00 79.50 160 VAL A N 1
ATOM 1160 C CA . VAL A 1 160 ? 16.547 -17.946 -6.557 1.00 79.50 160 VAL A CA 1
ATOM 1161 C C . VAL A 1 160 ? 16.579 -16.656 -7.376 1.00 79.50 160 VAL A C 1
ATOM 1163 O O . VAL A 1 160 ? 17.002 -15.628 -6.855 1.00 79.50 160 VAL A O 1
ATOM 1166 N N . ALA A 1 161 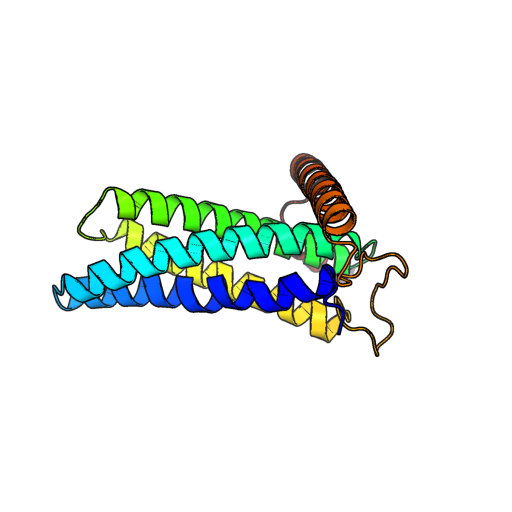? 16.088 -16.679 -8.618 1.00 74.75 161 ALA A N 1
ATOM 1167 C CA . ALA A 1 161 ? 16.031 -15.486 -9.459 1.00 74.75 161 ALA A CA 1
ATOM 1168 C C . ALA A 1 161 ? 15.138 -14.395 -8.844 1.00 74.75 161 ALA A C 1
ATOM 1170 O O . ALA A 1 161 ? 15.571 -13.255 -8.713 1.00 74.75 161 ALA A O 1
ATOM 1171 N N . ALA A 1 162 ? 13.946 -14.761 -8.361 1.00 76.12 162 ALA A N 1
ATOM 1172 C CA . ALA A 1 162 ? 13.034 -13.831 -7.696 1.00 76.12 162 ALA A CA 1
ATOM 1173 C C . ALA A 1 162 ? 13.664 -13.168 -6.458 1.00 76.12 162 ALA A C 1
ATOM 1175 O O . ALA A 1 162 ? 13.477 -11.974 -6.235 1.00 76.12 162 ALA A O 1
ATOM 1176 N N . LEU A 1 163 ? 14.429 -13.924 -5.660 1.00 81.50 163 LEU A N 1
ATOM 1177 C CA . LEU A 1 163 ? 15.153 -13.376 -4.512 1.00 81.50 163 LEU A CA 1
ATOM 1178 C C . LEU A 1 163 ? 16.255 -12.408 -4.946 1.00 81.50 163 LEU A C 1
ATOM 1180 O O . LEU A 1 163 ? 16.361 -11.326 -4.373 1.00 81.50 163 LEU A O 1
ATOM 1184 N N . VAL A 1 164 ? 17.062 -12.772 -5.945 1.00 82.00 164 VAL A N 1
ATOM 1185 C CA . VAL A 1 164 ? 18.136 -11.909 -6.464 1.00 82.00 164 VAL A CA 1
ATOM 1186 C C . VAL A 1 164 ? 17.569 -10.594 -7.002 1.00 82.00 164 VAL A C 1
ATOM 1188 O O . VAL A 1 164 ? 18.051 -9.526 -6.625 1.00 82.00 164 VAL A O 1
ATOM 1191 N N . ASP A 1 165 ? 16.511 -10.658 -7.808 1.00 79.62 165 ASP A N 1
ATOM 1192 C CA . ASP A 1 165 ? 15.864 -9.472 -8.375 1.00 79.62 165 ASP A CA 1
ATOM 1193 C C . ASP A 1 165 ? 15.219 -8.606 -7.287 1.00 79.62 165 ASP A C 1
ATOM 1195 O O . ASP A 1 165 ? 15.329 -7.380 -7.318 1.00 79.62 165 ASP A O 1
ATOM 1199 N N . LEU A 1 166 ? 14.626 -9.224 -6.261 1.00 84.00 166 LEU A N 1
ATOM 1200 C CA . LEU A 1 166 ? 14.119 -8.503 -5.096 1.00 84.00 166 LEU A CA 1
ATOM 1201 C C . LEU A 1 166 ? 15.243 -7.759 -4.361 1.00 84.00 166 LEU A C 1
ATOM 1203 O O . LEU A 1 166 ? 15.078 -6.588 -4.021 1.00 84.00 166 LEU A O 1
ATOM 1207 N N . PHE A 1 167 ? 16.390 -8.405 -4.124 1.00 85.06 167 PHE A N 1
ATOM 1208 C CA . PHE A 1 167 ? 17.538 -7.763 -3.475 1.00 85.06 167 PHE A CA 1
ATOM 1209 C C . PHE A 1 167 ? 18.078 -6.588 -4.294 1.00 85.06 167 PHE A C 1
ATOM 1211 O O . PHE A 1 167 ? 18.370 -5.534 -3.718 1.00 85.06 167 PHE A O 1
ATOM 1218 N N . HIS A 1 168 ? 18.178 -6.735 -5.618 1.00 83.62 168 HIS A N 1
ATOM 1219 C CA . HIS A 1 168 ? 18.546 -5.632 -6.505 1.00 83.62 168 HIS A CA 1
ATOM 1220 C C . HIS A 1 168 ? 17.533 -4.487 -6.424 1.00 83.62 168 HIS A C 1
ATOM 1222 O O . HIS A 1 168 ? 17.933 -3.355 -6.147 1.00 83.62 168 HIS A O 1
ATOM 1228 N N . GLY A 1 169 ? 16.236 -4.785 -6.527 1.00 79.88 169 GLY A N 1
ATOM 1229 C CA . GLY A 1 169 ? 15.170 -3.789 -6.432 1.00 79.88 169 GLY A CA 1
ATOM 1230 C C . GLY A 1 169 ? 15.174 -3.028 -5.102 1.00 79.88 169 GLY A C 1
ATOM 1231 O O . GLY A 1 169 ? 15.064 -1.800 -5.089 1.00 79.88 169 GLY A O 1
ATOM 1232 N N . VAL A 1 170 ? 15.374 -3.719 -3.972 1.00 88.69 170 VAL A N 1
ATOM 1233 C CA . VAL A 1 170 ? 15.509 -3.078 -2.649 1.00 88.69 170 VAL A CA 1
ATOM 1234 C C . VAL A 1 170 ? 16.747 -2.181 -2.598 1.00 88.69 170 VAL A C 1
ATOM 1236 O O . VAL A 1 170 ? 16.658 -1.037 -2.150 1.00 88.69 170 VAL A O 1
ATOM 1239 N N . ARG A 1 171 ? 17.906 -2.662 -3.063 1.00 90.25 171 ARG A N 1
ATOM 1240 C CA . ARG A 1 171 ? 19.155 -1.887 -3.038 1.00 90.25 171 ARG A CA 1
ATOM 1241 C C . ARG A 1 171 ? 19.065 -0.639 -3.917 1.00 90.25 171 ARG A C 1
ATOM 1243 O O . ARG A 1 171 ? 19.471 0.437 -3.475 1.00 90.25 171 ARG A O 1
ATOM 1250 N N . HIS A 1 172 ? 18.523 -0.766 -5.127 1.00 85.19 172 HIS A N 1
ATOM 1251 C CA . HIS A 1 172 ? 18.280 0.362 -6.024 1.00 85.19 172 HIS A CA 1
ATOM 1252 C C . HIS A 1 172 ? 17.307 1.357 -5.402 1.00 85.19 172 HIS A C 1
ATOM 1254 O O . HIS A 1 172 ? 17.599 2.550 -5.380 1.00 85.19 172 HIS A O 1
ATOM 1260 N N . MET A 1 173 ? 16.210 0.875 -4.810 1.00 88.38 173 MET A N 1
ATOM 1261 C CA . MET A 1 173 ? 15.264 1.732 -4.100 1.00 88.38 173 MET A CA 1
ATOM 1262 C C . MET A 1 173 ? 15.944 2.545 -3.002 1.00 88.38 173 MET A C 1
ATOM 1264 O O . MET A 1 173 ? 15.782 3.763 -2.960 1.00 88.38 173 MET A O 1
ATOM 1268 N N . LEU A 1 174 ? 16.721 1.894 -2.135 1.00 89.38 174 LEU A N 1
ATOM 1269 C CA . LEU A 1 174 ? 17.409 2.570 -1.036 1.00 89.38 174 LEU A CA 1
ATOM 1270 C C . LEU A 1 174 ? 18.425 3.597 -1.543 1.00 89.38 174 LEU A C 1
ATOM 1272 O O . LEU A 1 174 ? 18.451 4.715 -1.034 1.00 89.38 174 LEU A O 1
ATOM 1276 N N . SER A 1 175 ? 19.213 3.250 -2.564 1.00 89.44 175 SER A N 1
ATOM 1277 C CA . SER A 1 175 ? 20.188 4.168 -3.164 1.00 89.44 175 SER A CA 1
ATOM 1278 C C . SER A 1 175 ? 19.520 5.376 -3.826 1.00 89.44 175 SER A C 1
ATOM 1280 O O . SER A 1 175 ? 19.976 6.509 -3.692 1.00 89.44 175 SER A O 1
ATOM 1282 N N . GLU A 1 176 ? 18.414 5.168 -4.532 1.00 87.00 176 GLU A N 1
ATOM 1283 C CA . GLU A 1 176 ? 17.677 6.246 -5.184 1.00 87.00 176 GLU A CA 1
ATOM 1284 C C . GLU A 1 176 ? 17.018 7.185 -4.168 1.00 87.00 176 GLU A C 1
ATOM 1286 O O . GLU A 1 176 ? 17.089 8.407 -4.321 1.00 87.00 176 GLU A O 1
ATOM 1291 N N . VAL A 1 177 ? 16.431 6.625 -3.107 1.00 86.94 177 VAL A N 1
ATOM 1292 C CA . VAL A 1 177 ? 15.852 7.387 -1.995 1.00 86.94 177 VAL A CA 1
ATOM 1293 C C . VAL A 1 177 ? 16.932 8.178 -1.255 1.00 86.94 177 VAL A C 1
ATOM 1295 O O . VAL A 1 177 ? 16.730 9.364 -0.999 1.00 86.94 177 VAL A O 1
ATOM 1298 N N . SER A 1 178 ? 18.097 7.579 -0.971 1.00 89.38 178 SER A N 1
ATOM 1299 C CA . SER A 1 178 ? 19.208 8.281 -0.311 1.00 89.38 178 SER A CA 1
ATOM 1300 C C . SER A 1 178 ? 19.783 9.414 -1.163 1.00 89.38 178 SER A C 1
ATOM 1302 O O . SER A 1 178 ? 20.247 10.412 -0.626 1.00 89.38 178 SER A O 1
ATOM 1304 N N . ASN A 1 179 ? 19.700 9.292 -2.490 1.00 87.81 179 ASN A N 1
ATOM 1305 C CA . ASN A 1 179 ? 20.088 10.332 -3.446 1.00 87.81 179 ASN A CA 1
ATOM 1306 C C . ASN A 1 179 ? 18.995 11.404 -3.658 1.00 87.81 179 ASN A C 1
ATOM 1308 O O . ASN A 1 179 ? 19.080 12.195 -4.596 1.00 87.81 179 ASN A O 1
ATOM 1312 N N . GLY A 1 180 ? 17.947 11.428 -2.825 1.00 85.69 180 GLY A N 1
ATOM 1313 C CA . GLY A 1 180 ? 16.895 12.448 -2.848 1.00 85.69 180 GLY A CA 1
ATOM 1314 C C . GLY A 1 180 ? 15.771 12.207 -3.862 1.00 85.69 180 GLY A C 1
ATOM 1315 O O . GLY A 1 180 ? 14.863 13.032 -3.974 1.00 85.69 180 GLY A O 1
ATOM 1316 N N . LYS A 1 181 ? 15.764 11.077 -4.583 1.00 84.38 181 LYS A N 1
ATOM 1317 C CA . LYS A 1 181 ? 14.713 10.748 -5.561 1.00 84.38 181 LYS A CA 1
ATOM 1318 C C . LYS A 1 181 ? 13.482 10.140 -4.877 1.00 84.38 181 LYS A C 1
ATOM 1320 O O . LYS A 1 181 ? 13.147 8.973 -5.077 1.00 84.38 181 LYS A O 1
ATOM 1325 N N . LEU A 1 182 ? 12.798 10.943 -4.061 1.00 86.25 182 LEU A N 1
ATOM 1326 C CA . LEU A 1 182 ? 11.610 10.517 -3.310 1.00 86.25 182 LEU A CA 1
ATOM 1327 C C . LEU A 1 182 ? 10.363 10.417 -4.192 1.00 86.25 182 LEU A C 1
ATOM 1329 O O . LEU A 1 182 ? 9.680 9.397 -4.192 1.00 86.25 182 LEU A O 1
ATOM 1333 N N . VAL A 1 183 ? 10.076 11.470 -4.953 1.00 89.44 183 VAL A N 1
ATOM 1334 C CA . VAL A 1 183 ? 8.890 11.567 -5.815 1.00 89.44 183 VAL A CA 1
ATOM 1335 C C . VAL A 1 183 ? 9.238 12.274 -7.133 1.00 89.44 183 VAL A C 1
ATOM 1337 O O . VAL A 1 183 ? 8.684 13.333 -7.434 1.00 89.44 183 VAL A O 1
ATOM 1340 N N . PRO A 1 184 ? 10.188 11.734 -7.923 1.00 85.81 184 PRO A N 1
ATOM 1341 C CA . PRO A 1 184 ? 10.734 12.423 -9.094 1.00 85.81 184 PRO A CA 1
ATOM 1342 C C . PRO A 1 184 ? 9.665 12.818 -10.123 1.00 85.81 184 PRO A C 1
ATOM 1344 O O . PRO A 1 184 ? 9.762 13.879 -10.729 1.00 85.81 184 PRO A O 1
ATOM 1347 N N . TRP A 1 185 ? 8.577 12.051 -10.248 1.00 85.25 185 TRP A N 1
ATOM 1348 C CA . TRP A 1 185 ? 7.448 12.416 -11.107 1.00 85.25 185 TRP A CA 1
ATOM 1349 C C . TRP A 1 185 ? 6.770 13.715 -10.666 1.00 85.25 185 TRP A C 1
ATOM 1351 O O . TRP A 1 185 ? 6.389 14.515 -11.514 1.00 85.25 185 TRP A O 1
ATOM 1361 N N . LEU A 1 186 ? 6.645 13.970 -9.360 1.00 84.44 186 LEU A N 1
ATOM 1362 C CA . LEU A 1 186 ? 6.045 15.202 -8.835 1.00 84.44 186 LEU A CA 1
ATOM 1363 C C . LEU A 1 186 ? 6.983 16.404 -8.979 1.00 84.44 186 LEU A C 1
ATOM 1365 O O . LEU A 1 186 ? 6.522 17.526 -9.185 1.00 84.44 186 LEU A O 1
ATOM 1369 N N . THR A 1 187 ? 8.292 16.185 -8.852 1.00 82.94 187 THR A N 1
ATOM 1370 C CA . THR A 1 187 ? 9.288 17.265 -8.883 1.00 82.94 187 THR A CA 1
ATOM 1371 C C . THR A 1 187 ? 9.698 17.640 -10.303 1.00 82.94 187 THR A C 1
ATOM 1373 O O . THR A 1 187 ? 9.862 18.823 -10.596 1.00 82.94 187 THR A O 1
ATOM 1376 N N . ASN A 1 188 ? 9.829 16.658 -11.198 1.00 78.56 188 ASN A N 1
ATOM 1377 C CA . ASN A 1 188 ? 10.288 16.870 -12.570 1.00 78.56 188 ASN A CA 1
ATOM 1378 C C . ASN A 1 188 ? 9.143 17.266 -13.508 1.00 78.56 188 ASN A C 1
ATOM 1380 O O . ASN A 1 188 ? 9.364 18.054 -14.424 1.00 78.56 188 ASN A O 1
ATOM 1384 N N . SER A 1 189 ? 7.905 16.818 -13.253 1.00 59.16 189 SER A N 1
ATOM 1385 C CA . SER A 1 189 ? 6.744 17.263 -14.045 1.00 59.16 189 SER A CA 1
ATOM 1386 C C . SER A 1 189 ? 6.498 18.770 -13.928 1.00 59.16 189 SER A C 1
ATOM 1388 O O . SER A 1 189 ? 6.145 19.395 -14.923 1.00 59.16 189 SER A O 1
ATOM 1390 N N . ARG A 1 190 ? 6.780 19.384 -12.765 1.00 56.25 190 ARG A N 1
ATOM 1391 C CA . ARG A 1 190 ? 6.708 20.847 -12.590 1.00 56.25 190 ARG A CA 1
ATOM 1392 C C . ARG A 1 190 ? 7.738 21.624 -13.414 1.00 56.25 190 ARG A C 1
ATOM 1394 O O . ARG A 1 190 ? 7.470 22.771 -13.752 1.00 56.25 190 ARG A O 1
ATOM 1401 N N . ARG A 1 191 ? 8.900 21.036 -13.730 1.00 52.41 191 ARG A N 1
ATOM 1402 C CA . ARG A 1 191 ? 9.937 21.702 -14.547 1.00 52.41 191 ARG A CA 1
ATOM 1403 C C . ARG A 1 191 ? 9.581 21.750 -16.031 1.00 52.41 191 ARG A C 1
ATOM 1405 O O . ARG A 1 191 ? 10.035 22.654 -16.711 1.00 52.41 191 ARG A O 1
ATOM 1412 N N . LEU A 1 192 ? 8.767 20.816 -16.520 1.00 51.38 192 LEU A N 1
ATOM 1413 C CA . LEU A 1 192 ? 8.359 20.743 -17.929 1.00 51.38 192 LEU A CA 1
ATOM 1414 C C . LEU A 1 192 ? 7.108 21.585 -18.248 1.00 51.38 192 LEU A C 1
ATOM 1416 O O . LEU A 1 192 ? 6.747 21.720 -19.411 1.00 51.38 192 LEU A O 1
ATOM 1420 N N . SER A 1 193 ? 6.435 22.133 -17.231 1.00 49.59 193 SER A N 1
ATOM 1421 C CA . SER A 1 193 ? 5.218 22.950 -17.372 1.00 49.59 193 SER A CA 1
ATOM 1422 C C . SER A 1 193 ? 5.451 24.462 -17.271 1.00 49.59 193 SER A C 1
ATOM 1424 O O . SER A 1 193 ? 4.485 25.220 -17.311 1.00 49.59 193 SER A O 1
ATOM 1426 N N . LEU A 1 194 ? 6.698 24.910 -17.101 1.00 39.47 194 LEU A N 1
ATOM 1427 C CA . LEU A 1 194 ? 7.042 26.329 -17.157 1.00 39.47 194 LEU A CA 1
ATOM 1428 C C . LEU A 1 194 ? 7.578 26.637 -18.561 1.00 39.47 194 LEU A C 1
ATOM 1430 O O . LEU A 1 194 ? 8.586 26.037 -18.937 1.00 39.47 194 LEU A O 1
ATOM 1434 N N . PRO A 1 195 ? 6.922 27.507 -19.349 1.00 44.91 195 PRO A N 1
ATOM 1435 C CA . PRO A 1 195 ? 7.566 28.070 -20.526 1.00 44.91 195 PRO A CA 1
ATOM 1436 C C . PRO A 1 195 ? 8.758 28.927 -20.070 1.00 44.91 195 PRO A C 1
ATOM 1438 O O . PRO A 1 195 ? 8.650 29.626 -19.057 1.00 44.91 195 PRO A O 1
ATOM 1441 N N . GLU A 1 196 ? 9.883 28.822 -20.782 1.00 49.38 196 GLU A N 1
ATOM 1442 C CA . GLU A 1 196 ? 10.969 29.814 -20.708 1.00 49.38 196 GLU A CA 1
ATOM 1443 C C . GLU A 1 196 ? 10.490 31.194 -21.175 1.00 49.38 196 GLU A C 1
ATOM 1445 O O . GLU A 1 196 ? 9.639 31.248 -22.099 1.00 49.38 196 GLU A O 1
#

Radius of gyration: 18.57 Å; chains: 1; bounding box: 43×58×48 Å

Sequence (196 aa):
MSIRLEEMHPALVHLPIALLPFAVAADWLGAIRDDDELRAVGRTAMRVAAAGAVLAAGSGLIAGEEVNEGQARDMLMTHRNLNAAVTATALAMASWRGRTERPGALYLASGAAAVGLLGYTAYLGGKMVRDHGVAVKPAGGVYRPAAPKMRAGELGSFFVAALVDLFHGVRHMLSEVSNGKLVPWLTNSRRLSLPE

Foldseek 3Di:
DWDFLLNQLVVLLVLLLPLLLQLLVLLVVCQVVVPLVSPVSSLVSLVSNLVSLVSNLLSLLLLLVLDDDDLLNLLSLQLSLLSVVLSVLSVVLNVVSVPDRHDDPVSSVSSVVSSVSSVVSVVSVVCSCPVQVRSPPPPPHRDDPPTDIDDDPCVPVNVVSSVVSSVVSVVVSVVCVVVVSNRSSVVVVVVVPDDD

pLDDT: mean 83.94, std 15.89, range [39.06, 98.38]

Secondary structure (DSSP, 8-state):
-PPBHHHHHHHHTHHHHHHHHHHHHHHHHHHHTT-HHHHHHHHHHHHHHHHHHHHHHHHHHHHHTT--SSHHHHHHHHHHHHHHHHHHHHHHHHHHHHT-SS--HHHHHHHHHHHHHHHHHHHHHHHHHHHH-TT-GGGT-S--TTPPB--TT-HHHHHHHHHHHHHHHHHHHHHHHHTT-SSHHHHHHTTSSS--